Protein AF-A0A0M3KB34-F1 (afdb_monomer_lite)

Sequence (324 aa):
MAIDFNDGINLSTCDGLNLHVLIPQVRGGPMLWDIIHRIDFKHDDTLAALLAALGAKHKLLPHGYPEYASAVIIELWNTKKGPQIKMKYHRNSNEVGFEDATSAIQGCSLEQGYCSYADFKKRSEPYNPKNITKLCDDVPGNYEKKKRDYVMNRNQEIHWMVENDADKMDPNEKPFNDFSPKFAVPSSNAENELIFLHMIWRHGDRTPKWLCKNDPNNASTWVEGLGQLTPTGMEQQQRLGSLIFNEYAVKQKLISQRYESNQIYFRSTDVNRTLLSAVSNLVGMYFNRPEQIANLDYPSMKGWPNGYVPVAVHTLQTKYDHVG

Structure (mmCIF, N/CA/C/O backbone):
data_AF-A0A0M3KB34-F1
#
_entry.id   AF-A0A0M3KB34-F1
#
loop_
_atom_site.group_PDB
_atom_site.id
_atom_site.type_symbol
_atom_site.label_atom_id
_atom_site.label_alt_id
_atom_site.label_comp_id
_atom_site.label_asym_id
_atom_site.label_entity_id
_atom_site.label_seq_id
_atom_site.pdbx_PDB_ins_code
_atom_site.Cartn_x
_atom_site.Cartn_y
_atom_site.Cartn_z
_atom_site.occupancy
_atom_site.B_iso_or_equiv
_atom_site.auth_seq_id
_atom_site.auth_comp_id
_atom_site.auth_asym_id
_atom_site.auth_atom_id
_atom_site.pdbx_PDB_model_num
ATOM 1 N N . MET A 1 1 ? -23.750 4.048 -21.404 1.00 54.81 1 MET A N 1
ATOM 2 C CA . MET A 1 1 ? -22.836 3.583 -20.338 1.00 54.81 1 MET A CA 1
ATOM 3 C C . MET A 1 1 ? -21.777 2.706 -20.991 1.00 54.81 1 MET A C 1
ATOM 5 O O . MET A 1 1 ? -22.153 1.895 -21.828 1.00 54.81 1 MET A O 1
ATOM 9 N N . ALA A 1 2 ? -20.489 2.926 -20.716 1.00 56.19 2 ALA A N 1
ATOM 10 C CA . ALA A 1 2 ? -19.411 2.131 -21.312 1.00 56.19 2 ALA A CA 1
ATOM 11 C C . ALA A 1 2 ? -19.371 0.721 -20.695 1.00 56.19 2 ALA A C 1
ATOM 13 O O . ALA A 1 2 ? -19.676 0.555 -19.512 1.00 56.19 2 ALA A O 1
ATOM 14 N N . ILE A 1 3 ? -19.027 -0.281 -21.508 1.00 61.03 3 ILE A N 1
ATOM 15 C CA . ILE A 1 3 ? -18.764 -1.648 -21.045 1.00 61.03 3 ILE A CA 1
ATOM 16 C C . ILE A 1 3 ? -17.410 -1.655 -20.338 1.00 61.03 3 ILE A C 1
ATOM 18 O O . ILE A 1 3 ? -16.419 -1.205 -20.918 1.00 61.03 3 ILE A O 1
ATOM 22 N N . ASP A 1 4 ? -17.363 -2.180 -19.114 1.00 64.94 4 ASP A N 1
ATOM 23 C CA . ASP A 1 4 ? -16.141 -2.242 -18.320 1.00 64.94 4 ASP A CA 1
ATOM 24 C C . ASP A 1 4 ? -15.719 -3.691 -18.065 1.00 64.94 4 ASP A C 1
ATOM 26 O O . ASP A 1 4 ? -16.249 -4.406 -17.215 1.00 64.94 4 ASP A O 1
ATOM 30 N N . PHE A 1 5 ? -14.722 -4.138 -18.826 1.00 68.00 5 PHE A N 1
ATOM 31 C CA . PHE A 1 5 ? -14.191 -5.495 -18.718 1.00 68.00 5 PHE A CA 1
ATOM 32 C C . PHE A 1 5 ? -13.356 -5.723 -17.447 1.00 68.00 5 PHE A C 1
ATOM 34 O O . PHE A 1 5 ? -12.968 -6.861 -17.176 1.00 68.00 5 PHE A O 1
ATOM 41 N N . ASN A 1 6 ? -13.045 -4.676 -16.670 1.00 63.41 6 ASN A N 1
ATOM 42 C CA . ASN A 1 6 ? -12.256 -4.822 -15.449 1.00 63.41 6 ASN A CA 1
ATOM 43 C C . ASN A 1 6 ? -13.084 -5.210 -14.222 1.00 63.41 6 ASN A C 1
ATOM 45 O O . ASN A 1 6 ? -12.541 -5.841 -13.319 1.00 63.41 6 ASN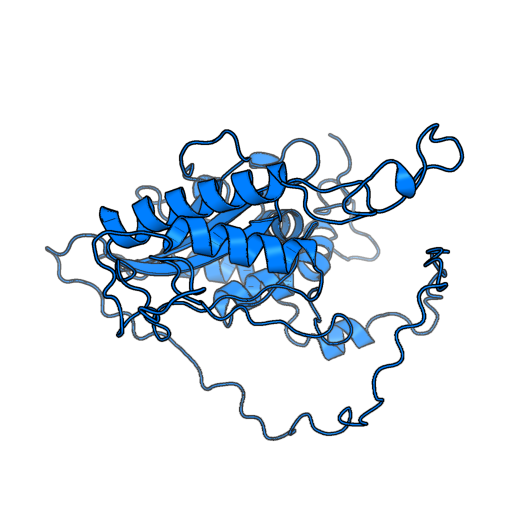 A O 1
ATOM 49 N N . ASP A 1 7 ? -14.371 -4.879 -14.202 1.00 70.06 7 ASP A N 1
ATOM 50 C CA . ASP A 1 7 ? -15.283 -5.171 -13.087 1.00 70.06 7 ASP A CA 1
ATOM 51 C C . ASP A 1 7 ? -16.579 -5.872 -13.522 1.00 70.06 7 ASP A C 1
ATOM 53 O O . ASP A 1 7 ? -17.349 -6.317 -12.676 1.00 70.06 7 ASP A O 1
ATOM 57 N N . GLY A 1 8 ? -16.804 -6.027 -14.828 1.00 67.75 8 GLY A N 1
ATOM 58 C CA . GLY A 1 8 ? -17.965 -6.721 -15.368 1.00 67.75 8 GLY A CA 1
ATOM 59 C C . GLY A 1 8 ? -19.257 -5.912 -15.321 1.00 67.75 8 GLY A C 1
ATOM 60 O O . GLY A 1 8 ? -20.332 -6.459 -15.576 1.00 67.75 8 GLY A O 1
ATOM 61 N N . ILE A 1 9 ? -19.177 -4.614 -15.022 1.00 73.25 9 ILE A N 1
ATOM 62 C CA . ILE A 1 9 ? -20.335 -3.725 -15.036 1.00 73.25 9 ILE A CA 1
ATOM 63 C C . ILE A 1 9 ? -20.808 -3.503 -16.474 1.00 73.25 9 ILE A C 1
ATOM 65 O O . ILE A 1 9 ? -20.025 -3.309 -17.406 1.00 73.25 9 ILE A O 1
ATOM 69 N N . ASN A 1 10 ? -22.132 -3.537 -16.641 1.00 73.06 10 ASN A N 1
ATOM 70 C CA . ASN A 1 10 ? -22.830 -3.484 -17.927 1.00 73.06 10 ASN A CA 1
ATOM 71 C C . ASN A 1 10 ? -22.534 -4.665 -18.872 1.00 73.06 10 ASN A C 1
ATOM 73 O O . ASN A 1 10 ? -22.916 -4.603 -20.041 1.00 73.06 10 ASN A O 1
ATOM 77 N N . LEU A 1 11 ? -21.901 -5.742 -18.390 1.00 75.19 11 LEU A N 1
ATOM 78 C CA . LEU A 1 11 ? -21.849 -7.008 -19.119 1.00 75.19 11 LEU A CA 1
ATOM 79 C C . LEU A 1 11 ? -23.129 -7.808 -18.862 1.00 75.19 11 LEU A C 1
ATOM 81 O O . LEU A 1 11 ? -23.540 -8.002 -17.718 1.00 75.19 11 LEU A O 1
ATOM 85 N N . SER A 1 12 ? -23.758 -8.284 -19.937 1.00 74.81 12 SER A N 1
ATOM 86 C CA . SER A 1 12 ? -24.868 -9.231 -19.846 1.00 74.81 12 SER A CA 1
ATOM 87 C C . SER A 1 12 ? -24.397 -10.549 -19.236 1.00 74.81 12 SER A C 1
ATOM 89 O O . SER A 1 12 ? -23.237 -10.937 -19.391 1.00 74.81 12 SER A O 1
ATOM 91 N N . THR A 1 13 ? -25.304 -11.267 -18.577 1.00 74.44 13 THR A N 1
ATOM 92 C CA . THR A 1 13 ? -25.034 -12.639 -18.148 1.00 74.44 13 THR A CA 1
ATOM 93 C C . THR A 1 13 ? -24.637 -13.492 -19.354 1.00 74.44 13 THR A C 1
ATOM 95 O O . THR A 1 13 ? -25.236 -13.392 -20.425 1.00 74.44 13 THR A O 1
ATOM 98 N N . CYS A 1 14 ? -23.603 -14.311 -19.189 1.00 63.94 14 CYS A N 1
ATOM 99 C CA . CYS A 1 14 ? -23.106 -15.221 -20.218 1.00 63.94 14 CYS A CA 1
ATOM 100 C C . CYS A 1 14 ? -23.264 -16.638 -19.674 1.00 63.94 14 CYS A C 1
ATOM 102 O O . CYS A 1 14 ? -22.734 -16.927 -18.606 1.00 63.94 14 CYS A O 1
ATOM 104 N N . ASP A 1 15 ? -24.058 -17.482 -20.335 1.00 74.75 15 ASP A N 1
ATOM 105 C CA . ASP A 1 15 ? -24.337 -18.862 -19.899 1.00 74.75 15 ASP A CA 1
ATOM 106 C C . ASP A 1 15 ? -24.831 -18.977 -18.441 1.00 74.75 15 ASP A C 1
ATOM 108 O O . ASP A 1 15 ? -24.461 -19.877 -17.692 1.00 74.75 15 ASP A O 1
ATOM 112 N N . GLY A 1 16 ? -25.660 -18.021 -18.005 1.00 71.69 16 GLY A N 1
ATOM 113 C CA . GLY A 1 16 ? -26.173 -17.959 -16.629 1.00 71.69 16 GLY A CA 1
ATOM 114 C C . GLY A 1 16 ? -25.172 -17.429 -15.592 1.00 71.69 16 GLY A C 1
ATOM 115 O O . GLY A 1 16 ? -25.534 -17.273 -14.426 1.00 71.69 16 GLY A O 1
ATOM 116 N N . LEU A 1 17 ? -23.944 -17.089 -15.996 1.00 74.56 17 LEU A N 1
ATOM 117 C CA . LEU A 1 17 ? -22.923 -16.514 -15.123 1.00 74.56 17 LEU A CA 1
ATOM 118 C C . LEU A 1 17 ? -23.109 -15.000 -14.989 1.00 74.56 17 LEU A C 1
ATOM 120 O O . LEU A 1 17 ? -23.192 -14.268 -15.979 1.00 74.56 17 LEU A O 1
ATOM 124 N N . ASN A 1 18 ? -23.133 -14.517 -13.746 1.00 80.88 18 ASN A N 1
ATOM 125 C CA . ASN A 1 18 ? -23.141 -13.091 -13.449 1.00 80.88 18 ASN A CA 1
ATOM 126 C C . ASN A 1 18 ? -21.714 -12.529 -13.538 1.00 80.88 18 ASN A C 1
ATOM 128 O O . ASN A 1 18 ? -20.927 -12.653 -12.598 1.00 80.88 18 ASN A O 1
ATOM 132 N N . LEU A 1 19 ? -21.386 -11.899 -14.669 1.00 81.75 19 LEU A N 1
ATOM 133 C CA . LEU A 1 19 ? -20.041 -11.383 -14.939 1.00 81.75 19 LEU A CA 1
ATOM 134 C C . LEU A 1 19 ? -19.627 -10.232 -14.008 1.00 81.75 19 LEU A C 1
ATOM 136 O O . LEU A 1 19 ? -18.436 -10.088 -13.743 1.00 81.75 19 LEU A O 1
ATOM 140 N N . HIS A 1 20 ? -20.584 -9.499 -13.430 1.00 79.44 20 HIS A N 1
ATOM 141 C CA . HIS A 1 20 ? -20.329 -8.510 -12.374 1.00 79.44 20 HIS A CA 1
ATOM 142 C C . HIS A 1 20 ? -19.795 -9.153 -11.081 1.00 79.44 20 HIS A C 1
ATOM 144 O O . HIS A 1 20 ? -19.151 -8.496 -10.272 1.00 79.44 20 HIS A O 1
ATOM 150 N N . VAL A 1 21 ? -20.075 -10.436 -10.843 1.00 77.38 21 VAL A N 1
ATOM 151 C CA . VAL A 1 21 ? -19.545 -11.173 -9.683 1.00 77.38 21 VAL A CA 1
ATOM 152 C C . VAL A 1 21 ? -18.290 -11.938 -10.077 1.00 77.38 21 VAL A C 1
ATOM 154 O O . VAL A 1 21 ? -17.278 -11.850 -9.387 1.00 77.38 21 VAL A O 1
ATOM 157 N N . LEU A 1 22 ? -18.330 -12.641 -11.210 1.00 78.69 22 LEU A N 1
ATOM 158 C CA . LEU A 1 22 ? -17.266 -13.555 -11.613 1.00 78.69 22 LEU A CA 1
ATOM 159 C C . LEU A 1 22 ? -15.948 -12.832 -11.925 1.00 78.69 22 LEU A C 1
ATOM 161 O O . LEU A 1 22 ? -14.888 -13.296 -11.512 1.00 78.69 22 LEU A O 1
ATOM 165 N N . ILE A 1 23 ? -15.989 -11.685 -12.615 1.00 77.50 23 ILE A N 1
ATOM 166 C CA . ILE A 1 23 ? -14.768 -10.943 -12.968 1.00 77.50 23 ILE A CA 1
ATOM 167 C C . ILE A 1 23 ? -14.051 -10.435 -11.704 1.00 77.50 23 ILE A C 1
ATOM 169 O O . ILE A 1 23 ? -12.862 -10.734 -11.550 1.00 77.50 23 ILE A O 1
ATOM 173 N N . PRO A 1 24 ? -14.722 -9.744 -10.759 1.00 77.62 24 PRO A N 1
ATOM 174 C CA . PRO A 1 24 ? -14.098 -9.386 -9.489 1.00 77.62 24 PRO A CA 1
ATOM 175 C C . PRO A 1 24 ? -13.707 -10.593 -8.633 1.00 77.62 24 PRO A C 1
ATOM 177 O O . PRO A 1 24 ? -12.641 -10.562 -8.028 1.00 77.62 24 PRO A O 1
ATOM 180 N N . GLN A 1 25 ? -14.506 -11.667 -8.608 1.00 78.62 25 GLN A N 1
ATOM 181 C CA . GLN A 1 25 ? -14.182 -12.892 -7.866 1.00 78.62 25 GLN A CA 1
ATOM 182 C C . GLN A 1 25 ? -12.869 -13.514 -8.353 1.00 78.62 25 GLN A C 1
ATOM 184 O O . GLN A 1 25 ? -12.027 -13.854 -7.534 1.00 78.62 25 GLN A O 1
ATOM 189 N N . VAL A 1 26 ? -12.649 -13.612 -9.666 1.00 73.12 26 VAL A N 1
ATOM 190 C CA . VAL A 1 26 ? -11.410 -14.174 -10.230 1.00 73.12 26 VAL A CA 1
ATOM 191 C C . VAL A 1 26 ? -10.222 -13.229 -10.040 1.00 73.12 26 VAL A C 1
ATOM 193 O O . VAL A 1 26 ? -9.119 -13.678 -9.743 1.00 73.12 26 VAL A O 1
ATOM 196 N N . ARG A 1 27 ? -10.420 -11.917 -10.219 1.00 71.69 27 ARG A N 1
ATOM 197 C CA . ARG A 1 27 ? -9.308 -10.950 -10.239 1.00 71.69 27 ARG A CA 1
ATOM 198 C C . ARG A 1 27 ? -8.893 -10.445 -8.863 1.00 71.69 27 ARG A C 1
ATOM 200 O O . ARG A 1 27 ? -7.717 -10.179 -8.653 1.00 71.69 27 ARG A O 1
ATOM 207 N N . GLY A 1 28 ? -9.854 -10.230 -7.971 1.00 70.50 28 GLY A N 1
ATOM 208 C CA . GLY A 1 28 ? -9.655 -9.574 -6.676 1.00 70.50 28 GLY A CA 1
ATOM 209 C C . GLY A 1 28 ? -10.291 -10.313 -5.503 1.00 70.50 28 GLY A C 1
ATOM 210 O O . GLY A 1 28 ? -10.044 -9.940 -4.364 1.00 70.50 28 GLY A O 1
ATOM 211 N N . GLY A 1 29 ? -11.079 -11.361 -5.752 1.00 72.25 29 GLY A N 1
ATOM 212 C CA . GLY A 1 29 ? -11.723 -12.178 -4.727 1.00 72.25 29 GLY A CA 1
ATOM 213 C C . GLY A 1 29 ? -10.743 -12.843 -3.760 1.00 72.25 29 GLY A C 1
ATOM 214 O O . GLY A 1 29 ? -10.891 -12.625 -2.557 1.00 72.25 29 GLY A O 1
ATOM 215 N N . PRO A 1 30 ? -9.714 -13.578 -4.243 1.00 69.44 30 PRO A N 1
ATOM 216 C CA . PRO A 1 30 ? -8.646 -14.096 -3.392 1.00 69.44 30 PRO A CA 1
ATOM 217 C C . PRO A 1 30 ? -8.033 -12.997 -2.528 1.00 69.44 30 PRO A C 1
ATOM 219 O O . PRO A 1 30 ? -7.919 -13.155 -1.323 1.00 69.44 30 PRO A O 1
ATOM 222 N N . MET A 1 31 ? -7.756 -11.836 -3.123 1.00 71.19 31 MET A N 1
ATOM 223 C CA . MET A 1 31 ? -7.163 -10.708 -2.416 1.00 71.19 31 MET A CA 1
ATOM 224 C C . MET A 1 31 ? -8.058 -10.105 -1.345 1.00 71.19 31 MET A C 1
ATOM 226 O O . MET A 1 31 ? -7.595 -9.833 -0.244 1.00 71.19 31 MET A O 1
ATOM 230 N N . LEU A 1 32 ? -9.337 -9.900 -1.639 1.00 73.50 32 LEU A N 1
ATOM 231 C CA . LEU A 1 32 ? -10.293 -9.432 -0.648 1.00 73.50 32 LEU A CA 1
ATOM 232 C C . LEU A 1 32 ? -10.392 -10.417 0.522 1.00 73.50 32 LEU A C 1
ATOM 234 O O . LEU A 1 32 ? -10.484 -9.998 1.673 1.00 73.50 32 LEU A O 1
ATOM 238 N N . TRP A 1 33 ? -10.361 -11.717 0.235 1.00 72.44 33 TRP A N 1
ATOM 239 C CA . TRP A 1 33 ? -10.456 -12.738 1.270 1.00 72.44 33 TRP A CA 1
ATOM 240 C C . TRP A 1 33 ? -9.204 -12.916 2.091 1.00 72.44 33 TRP A C 1
ATOM 242 O O . TRP A 1 33 ? -9.313 -13.174 3.286 1.00 72.44 33 TRP A O 1
ATOM 252 N N . ASP A 1 34 ? -8.056 -12.695 1.489 1.00 67.06 34 ASP A N 1
ATOM 253 C CA . ASP A 1 34 ? -6.790 -12.622 2.185 1.00 67.06 34 ASP A CA 1
ATOM 254 C C . ASP A 1 34 ? -6.734 -11.361 3.053 1.00 67.06 34 ASP A C 1
ATOM 256 O O . ASP A 1 34 ? -6.473 -11.449 4.244 1.00 67.06 34 ASP A O 1
ATOM 260 N N . ILE A 1 35 ? -7.180 -10.195 2.589 1.00 66.25 35 ILE A N 1
ATOM 261 C CA . ILE A 1 35 ? -7.341 -9.035 3.491 1.00 66.25 35 ILE A CA 1
ATOM 262 C C . ILE A 1 35 ? -8.217 -9.375 4.712 1.00 66.25 35 ILE A C 1
ATOM 264 O O . ILE A 1 35 ? -7.942 -8.910 5.818 1.00 66.25 35 ILE A O 1
ATOM 268 N N . ILE A 1 36 ? -9.260 -10.193 4.530 1.00 63.81 36 ILE A N 1
ATOM 269 C CA . ILE A 1 36 ? -10.146 -10.614 5.623 1.00 63.81 36 ILE A CA 1
ATOM 270 C C . ILE A 1 36 ? -9.505 -11.686 6.521 1.00 63.81 36 ILE A C 1
ATOM 272 O O . ILE A 1 36 ? -9.764 -11.683 7.725 1.00 63.81 36 ILE A O 1
ATOM 276 N N . HIS A 1 37 ? -8.713 -12.606 5.967 1.00 47.78 37 HIS A N 1
ATOM 277 C CA . HIS A 1 37 ? -8.192 -13.768 6.689 1.00 47.78 37 HIS A CA 1
ATOM 278 C C . HIS A 1 37 ? -6.678 -13.723 6.947 1.00 47.78 37 HIS A C 1
ATOM 280 O O . HIS A 1 37 ? -6.264 -14.088 8.048 1.00 47.78 37 HIS A O 1
ATOM 286 N N . ARG A 1 38 ? -5.853 -13.370 5.949 1.00 50.34 38 ARG A N 1
ATOM 287 C CA . ARG A 1 38 ? -4.372 -13.385 5.911 1.00 50.34 38 ARG A CA 1
ATOM 288 C C . ARG A 1 38 ? -3.832 -12.526 4.759 1.00 50.34 38 ARG A C 1
ATOM 290 O O . ARG A 1 38 ? -4.218 -12.744 3.632 1.00 50.34 38 ARG A O 1
ATOM 297 N N . ILE A 1 39 ? -2.918 -11.596 5.017 1.00 43.84 39 ILE A N 1
ATOM 298 C CA . ILE A 1 39 ? -2.336 -10.697 3.998 1.00 43.84 39 ILE A CA 1
ATOM 299 C C . ILE A 1 39 ? -1.618 -11.471 2.888 1.00 43.84 39 ILE A C 1
ATOM 301 O O . ILE A 1 39 ? -0.974 -12.447 3.237 1.00 43.84 39 ILE A O 1
ATOM 305 N N . ASP A 1 40 ? -1.698 -10.984 1.635 1.00 40.91 40 ASP A N 1
ATOM 306 C CA . ASP A 1 40 ? -0.675 -10.992 0.564 1.00 40.91 40 ASP A CA 1
ATOM 307 C C . ASP A 1 40 ? -1.189 -10.133 -0.649 1.00 40.91 40 ASP A C 1
ATOM 309 O O . ASP A 1 40 ? -2.360 -9.768 -0.622 1.00 40.91 40 ASP A O 1
ATOM 313 N N . PHE A 1 41 ? -0.377 -9.759 -1.680 1.00 51.84 41 PHE A N 1
ATOM 314 C CA . PHE A 1 41 ? -0.766 -9.496 -3.123 1.00 51.84 41 PHE A CA 1
ATOM 315 C C . PHE A 1 41 ? -0.337 -8.221 -3.915 1.00 51.84 41 PHE A C 1
ATOM 317 O O . PHE A 1 41 ? 0.118 -7.226 -3.364 1.00 51.84 41 PHE A O 1
ATOM 324 N N . LYS A 1 42 ? -0.423 -8.338 -5.269 1.00 52.81 42 LYS A N 1
ATOM 325 C CA . LYS A 1 42 ? 0.422 -7.762 -6.365 1.00 52.81 42 LYS A CA 1
ATOM 326 C C . LYS A 1 42 ? 0.313 -6.270 -6.783 1.00 52.81 42 LYS A C 1
ATOM 328 O O . LYS A 1 42 ? -0.085 -5.410 -6.015 1.00 52.81 42 LYS A O 1
ATOM 333 N N . HIS A 1 43 ? 0.776 -5.930 -8.005 1.00 50.59 43 HIS A N 1
ATOM 334 C CA . HIS A 1 43 ? 1.468 -4.661 -8.301 1.00 50.59 43 HIS A CA 1
ATOM 335 C C . HIS A 1 43 ? 0.844 -3.624 -9.243 1.00 50.59 43 HIS A C 1
ATOM 337 O O . HIS A 1 43 ? 1.179 -2.454 -9.095 1.00 50.59 43 HIS A O 1
ATOM 343 N N . ASP A 1 44 ? 0.030 -4.000 -10.232 1.00 48.19 44 ASP A N 1
ATOM 344 C CA . ASP A 1 44 ? -0.449 -3.055 -11.269 1.00 48.19 44 ASP A CA 1
ATOM 345 C C . ASP A 1 44 ? -1.980 -3.120 -11.446 1.00 48.19 44 ASP A C 1
ATOM 347 O O . ASP A 1 44 ? -2.637 -2.085 -11.529 1.00 48.19 44 ASP A O 1
ATOM 351 N N . ASP A 1 45 ? -2.561 -4.325 -11.410 1.00 57.19 45 ASP A N 1
ATOM 352 C CA . ASP A 1 45 ? -4.016 -4.556 -11.438 1.00 57.19 45 ASP A CA 1
ATOM 353 C C . ASP A 1 45 ? -4.628 -4.750 -10.048 1.00 57.19 45 ASP A C 1
ATOM 355 O O . ASP A 1 45 ? -5.844 -4.737 -9.898 1.00 57.19 45 ASP A O 1
ATOM 359 N N . THR A 1 46 ? -3.802 -4.939 -9.028 1.00 73.94 46 THR A N 1
ATOM 360 C CA . THR A 1 46 ? -4.223 -5.416 -7.708 1.00 73.94 46 THR A CA 1
ATOM 361 C C . THR A 1 46 ? -5.116 -4.415 -6.984 1.00 73.94 46 THR A C 1
ATOM 363 O O . THR A 1 46 ? -6.163 -4.793 -6.469 1.00 73.94 46 THR A O 1
ATOM 366 N N . LEU A 1 47 ? -4.795 -3.119 -7.044 1.00 83.12 47 LEU A N 1
ATOM 367 C CA . LEU A 1 47 ? -5.687 -2.086 -6.513 1.00 83.12 47 LEU A CA 1
ATOM 368 C C . LEU A 1 47 ? -6.990 -1.991 -7.312 1.00 83.12 47 LEU A C 1
ATOM 370 O O . LEU A 1 47 ? -8.056 -1.883 -6.719 1.00 83.12 47 LEU A O 1
ATOM 374 N N . ALA A 1 48 ? -6.937 -2.076 -8.644 1.00 82.06 48 ALA A N 1
ATOM 375 C CA . ALA A 1 48 ? -8.144 -2.036 -9.468 1.00 82.06 48 ALA A CA 1
ATOM 376 C C . ALA A 1 48 ? -9.054 -3.248 -9.206 1.00 82.06 48 ALA A C 1
ATOM 378 O O . ALA A 1 48 ? -10.266 -3.092 -9.088 1.00 82.06 48 ALA A O 1
ATOM 379 N N . ALA A 1 49 ? -8.467 -4.438 -9.076 1.00 79.75 49 ALA A N 1
ATOM 380 C CA . ALA A 1 49 ? -9.158 -5.684 -8.787 1.00 79.75 49 ALA A CA 1
ATOM 381 C C . ALA A 1 49 ? -9.753 -5.694 -7.376 1.00 79.75 49 ALA A C 1
ATOM 383 O O . ALA A 1 49 ? -10.913 -6.069 -7.213 1.00 79.75 49 ALA A O 1
ATOM 384 N N . LEU A 1 50 ? -9.005 -5.213 -6.375 1.00 86.38 50 LEU A N 1
ATOM 385 C CA . LEU A 1 50 ? -9.538 -5.004 -5.034 1.00 86.38 50 LEU A CA 1
ATOM 386 C C . LEU A 1 50 ? -10.720 -4.044 -5.080 1.00 86.38 50 LEU A C 1
ATOM 388 O O . LEU A 1 50 ? -11.804 -4.379 -4.622 1.00 86.38 50 LEU A O 1
ATOM 392 N N . LEU A 1 51 ? -10.543 -2.862 -5.667 1.00 89.81 51 LEU A N 1
ATOM 393 C CA . LEU A 1 51 ? -11.603 -1.864 -5.753 1.00 89.81 51 LEU A CA 1
ATOM 394 C C . LEU A 1 51 ? -12.824 -2.382 -6.521 1.00 89.81 51 LEU A C 1
ATOM 396 O O . LEU A 1 51 ? -13.945 -1.997 -6.190 1.00 89.81 51 LEU A O 1
ATOM 400 N N . ALA A 1 52 ? -12.637 -3.261 -7.507 1.00 86.94 52 ALA A N 1
ATOM 401 C CA . ALA A 1 52 ? -13.728 -3.935 -8.202 1.00 86.94 52 ALA A CA 1
ATOM 402 C C . ALA A 1 52 ? -14.462 -4.909 -7.268 1.00 86.94 52 ALA A C 1
ATOM 404 O O . ALA A 1 52 ? -15.683 -4.829 -7.158 1.00 86.94 52 ALA A O 1
ATOM 405 N N . ALA A 1 53 ? -13.739 -5.751 -6.520 1.00 87.25 53 ALA A N 1
ATOM 406 C CA . ALA A 1 53 ? -14.327 -6.647 -5.518 1.00 87.25 53 ALA A CA 1
ATOM 407 C C . ALA A 1 53 ? -15.027 -5.873 -4.385 1.00 87.25 53 ALA A C 1
ATOM 409 O O . ALA A 1 53 ? -16.051 -6.298 -3.857 1.00 87.25 53 ALA A O 1
ATOM 410 N N . LEU A 1 54 ? -14.529 -4.680 -4.046 1.00 90.50 54 LEU A N 1
ATOM 411 C CA . LEU A 1 54 ? -15.163 -3.784 -3.085 1.00 90.50 54 LEU A CA 1
ATOM 412 C C . LEU A 1 54 ? -16.352 -2.994 -3.687 1.00 90.50 54 LEU A C 1
ATOM 414 O O . LEU A 1 54 ? -16.993 -2.234 -2.951 1.00 90.50 54 LEU A O 1
ATOM 418 N N . GLY A 1 55 ? -16.648 -3.115 -4.986 1.00 89.38 55 GLY A N 1
ATOM 419 C CA . GLY A 1 55 ? -17.659 -2.307 -5.687 1.00 89.38 55 GLY A CA 1
ATOM 420 C C . GLY A 1 55 ? -17.363 -0.797 -5.689 1.00 89.38 55 GLY A C 1
ATOM 421 O O . GLY A 1 55 ? -18.254 0.022 -5.896 1.00 89.38 55 GLY A O 1
ATOM 422 N N . ALA A 1 56 ? -16.113 -0.417 -5.418 1.00 91.06 56 ALA A N 1
ATOM 423 C CA . ALA A 1 56 ? -15.654 0.959 -5.245 1.00 91.06 56 ALA A CA 1
ATOM 424 C C . ALA A 1 56 ? -14.920 1.512 -6.481 1.00 91.06 56 ALA A C 1
ATOM 426 O O . ALA A 1 56 ? -14.713 2.723 -6.582 1.00 91.06 56 ALA A O 1
ATOM 427 N N . LYS A 1 57 ? -14.539 0.650 -7.433 1.00 88.31 57 LYS A N 1
ATOM 428 C CA . LYS A 1 57 ? -13.683 1.015 -8.571 1.00 88.31 57 LYS A CA 1
ATOM 429 C C . LYS A 1 57 ? -14.245 2.159 -9.414 1.00 88.31 57 LYS A C 1
ATOM 431 O O . LYS A 1 57 ? -13.538 3.136 -9.591 1.00 88.31 57 LYS A O 1
ATOM 436 N N . HIS A 1 58 ? -15.507 2.125 -9.846 1.00 85.00 58 HIS A N 1
ATOM 437 C CA . HIS A 1 58 ? -16.086 3.231 -10.639 1.00 85.00 58 HIS A CA 1
ATOM 438 C C . HIS A 1 58 ? -16.132 4.569 -9.900 1.00 85.00 58 HIS A C 1
ATOM 440 O O . HIS A 1 58 ? -16.041 5.619 -10.528 1.00 85.00 58 HIS A O 1
ATOM 446 N N . LYS A 1 59 ? -16.274 4.547 -8.569 1.00 88.81 59 LYS A N 1
ATOM 447 C CA . LYS A 1 59 ? -16.328 5.770 -7.757 1.00 88.81 59 LYS A CA 1
ATOM 448 C C . LYS A 1 59 ? -14.943 6.387 -7.568 1.00 88.81 59 LYS A C 1
ATOM 450 O O . LYS A 1 59 ? -14.814 7.605 -7.579 1.00 88.81 59 LYS A O 1
ATOM 455 N N . LEU A 1 60 ? -13.919 5.557 -7.367 1.00 89.19 60 LEU A N 1
ATOM 456 C CA . LEU A 1 60 ? -12.566 6.022 -7.037 1.00 89.19 60 LEU A CA 1
ATOM 457 C C . LEU A 1 60 ? -11.646 6.126 -8.255 1.00 89.19 60 LEU A C 1
ATOM 459 O O . LEU A 1 60 ? -10.766 6.983 -8.279 1.00 89.19 60 LEU A O 1
ATOM 463 N N . LEU A 1 61 ? -11.878 5.286 -9.259 1.00 86.19 61 LEU A N 1
ATOM 464 C CA . LEU A 1 61 ? -11.143 5.173 -10.515 1.00 86.19 61 LEU A CA 1
ATOM 465 C C . LEU A 1 61 ? -12.134 5.200 -11.695 1.00 86.19 61 LEU A C 1
ATOM 467 O O . LEU A 1 61 ? -12.270 4.201 -12.409 1.00 86.19 61 LEU A O 1
ATOM 471 N N . PRO A 1 62 ? -12.848 6.322 -11.913 1.00 75.50 62 PRO A N 1
ATOM 472 C CA . PRO A 1 62 ? -13.853 6.421 -12.976 1.00 75.50 62 PRO A CA 1
ATOM 473 C C . PRO A 1 62 ? -13.250 6.219 -14.372 1.00 75.50 62 PRO A C 1
ATOM 475 O O . PRO A 1 62 ? -13.931 5.764 -15.292 1.00 75.50 62 PRO A O 1
ATOM 478 N N . HIS A 1 63 ? -11.962 6.536 -14.535 1.00 73.38 63 HIS A N 1
ATOM 479 C CA . HIS A 1 63 ? -11.237 6.406 -15.790 1.00 73.38 63 HIS A CA 1
ATOM 480 C C . HIS A 1 63 ? -9.861 5.775 -15.546 1.00 73.38 63 HIS A C 1
ATOM 482 O O . HIS A 1 63 ? -9.004 6.366 -14.897 1.00 73.38 63 HIS A O 1
ATOM 488 N N . GLY A 1 64 ? -9.635 4.583 -16.106 1.00 71.50 64 GLY A N 1
ATOM 489 C CA . GLY A 1 64 ? -8.302 3.988 -16.214 1.00 71.50 64 GLY A CA 1
ATOM 490 C C . GLY A 1 64 ? -7.857 3.118 -15.035 1.00 71.50 64 GLY A C 1
ATOM 491 O O . GLY A 1 64 ? -8.627 2.322 -14.498 1.00 71.50 64 GLY A O 1
ATOM 492 N N . TYR A 1 65 ? -6.565 3.224 -14.718 1.00 76.62 65 TYR A N 1
ATOM 493 C CA . TYR A 1 65 ? -5.841 2.398 -13.751 1.00 76.62 65 TYR A CA 1
ATOM 494 C C . TYR A 1 65 ? -5.355 3.250 -12.569 1.00 76.62 65 TYR A C 1
ATOM 496 O O . TYR A 1 65 ? -5.130 4.446 -12.753 1.00 76.62 65 TYR A O 1
ATOM 504 N N . PRO A 1 66 ? -5.145 2.650 -11.383 1.00 86.12 66 PRO A N 1
ATOM 505 C CA . PRO A 1 66 ? -4.543 3.338 -10.244 1.00 86.12 66 PRO A CA 1
ATOM 506 C C . PRO A 1 66 ? -3.218 4.002 -10.638 1.00 86.12 66 PRO A C 1
ATOM 508 O O . PRO A 1 66 ? -2.389 3.378 -11.304 1.00 86.12 66 PRO A O 1
ATOM 511 N N . GLU A 1 67 ? -2.990 5.248 -10.230 1.00 89.94 67 GLU A N 1
ATOM 512 C CA . GLU A 1 67 ? -1.753 5.977 -10.535 1.00 89.94 67 GLU A CA 1
ATOM 513 C C . GLU A 1 67 ? -0.545 5.427 -9.756 1.00 89.94 67 GLU A C 1
ATOM 515 O O . GLU A 1 67 ? -0.688 4.617 -8.834 1.00 89.94 67 GLU A O 1
ATOM 520 N N . TYR A 1 68 ? 0.670 5.831 -10.136 1.00 89.88 68 TYR A N 1
ATOM 521 C CA . TYR A 1 68 ? 1.874 5.453 -9.394 1.00 89.88 68 TYR A CA 1
ATOM 522 C C . TYR A 1 68 ? 1.811 5.944 -7.945 1.00 89.88 68 TYR A C 1
ATOM 524 O O . TYR A 1 68 ? 1.297 7.028 -7.665 1.00 89.88 68 TYR A O 1
ATOM 532 N N . ALA A 1 69 ? 2.313 5.114 -7.029 1.00 93.56 69 ALA A N 1
ATOM 533 C CA . ALA A 1 69 ? 2.225 5.331 -5.584 1.00 93.56 69 ALA A CA 1
ATOM 534 C C . ALA A 1 69 ? 0.795 5.538 -5.035 1.00 93.56 69 ALA A C 1
ATOM 536 O O . ALA A 1 69 ? 0.626 6.033 -3.921 1.00 93.56 69 ALA A O 1
ATOM 537 N N . SER A 1 70 ? -0.248 5.147 -5.774 1.00 94.56 70 SER A N 1
ATOM 538 C CA . SER A 1 70 ? -1.598 5.037 -5.210 1.00 94.56 70 SER A CA 1
ATOM 539 C C . SER A 1 70 ? -1.657 3.937 -4.148 1.00 94.56 70 SER A C 1
ATOM 541 O O . SER A 1 70 ? -0.918 2.952 -4.231 1.00 94.56 70 SER A O 1
ATOM 543 N N . ALA A 1 71 ? -2.530 4.092 -3.152 1.00 95.25 71 ALA A N 1
ATOM 544 C CA . ALA A 1 71 ? -2.679 3.127 -2.065 1.00 95.25 71 ALA A CA 1
ATOM 545 C C . ALA A 1 71 ? -4.131 3.003 -1.599 1.00 95.25 71 ALA A C 1
ATOM 547 O O . ALA A 1 71 ? -4.833 4.004 -1.479 1.00 95.25 71 ALA A O 1
ATOM 548 N N . VAL A 1 72 ? -4.567 1.781 -1.293 1.00 94.62 72 VAL A N 1
ATOM 549 C CA . VAL A 1 72 ? -5.818 1.503 -0.575 1.00 94.62 72 VAL A CA 1
ATOM 550 C C . VAL A 1 72 ? -5.459 1.040 0.825 1.00 94.62 72 VAL A C 1
ATOM 552 O O . VAL A 1 72 ? -4.617 0.160 1.005 1.00 94.62 72 VAL A O 1
ATOM 555 N N . ILE A 1 73 ? -6.122 1.636 1.807 1.00 95.31 73 ILE A N 1
ATOM 556 C CA . ILE A 1 73 ? -5.912 1.359 3.217 1.00 95.31 73 ILE A CA 1
ATOM 557 C C . ILE A 1 73 ? -7.233 0.891 3.814 1.00 95.31 73 ILE A C 1
ATOM 559 O O . ILE A 1 73 ? -8.232 1.598 3.720 1.00 95.31 73 ILE A O 1
ATOM 563 N N . ILE A 1 74 ? -7.238 -0.283 4.435 1.00 94.50 74 ILE A N 1
ATOM 564 C CA . ILE A 1 74 ? -8.368 -0.812 5.195 1.00 94.50 74 ILE A CA 1
ATOM 565 C C . ILE A 1 74 ? -7.999 -0.765 6.673 1.00 94.50 74 ILE A C 1
ATOM 567 O O . ILE A 1 74 ? -7.054 -1.412 7.120 1.00 94.50 74 ILE A O 1
ATOM 571 N N . GLU A 1 75 ? -8.752 0.023 7.422 1.00 95.19 75 GLU A N 1
ATOM 572 C CA . GLU A 1 75 ? -8.616 0.181 8.859 1.00 95.19 75 GLU A CA 1
ATOM 573 C C . GLU A 1 75 ? -9.704 -0.618 9.564 1.00 95.19 75 GLU A C 1
ATOM 575 O O . GLU A 1 75 ? -10.888 -0.507 9.228 1.00 95.19 75 GLU A O 1
ATOM 580 N N . LEU A 1 76 ? -9.309 -1.371 10.583 1.00 94.06 76 LEU A N 1
ATOM 581 C CA . LEU A 1 76 ? -10.225 -2.033 11.491 1.00 94.06 76 LEU A CA 1
ATOM 582 C C . LEU A 1 76 ? -10.214 -1.310 12.834 1.00 94.06 76 LEU A C 1
ATOM 584 O O . LEU A 1 76 ? -9.195 -1.229 13.519 1.00 94.06 76 LEU A O 1
ATOM 588 N N . TRP A 1 77 ? -11.385 -0.816 13.201 1.00 93.81 77 TRP A N 1
ATOM 589 C CA . TRP A 1 77 ? -11.636 -0.042 14.398 1.00 93.81 77 TRP A CA 1
ATOM 590 C C . TRP A 1 77 ? -12.455 -0.850 15.390 1.00 93.81 77 TRP A C 1
ATOM 592 O O . TRP A 1 77 ? -13.450 -1.482 15.037 1.00 93.81 77 TRP A O 1
ATOM 602 N N . ASN A 1 78 ? -12.073 -0.769 16.651 1.00 90.25 78 ASN A N 1
ATOM 603 C CA . ASN A 1 78 ? -12.860 -1.235 17.767 1.00 90.25 78 ASN A CA 1
ATOM 604 C C . ASN A 1 78 ? -13.711 -0.079 18.297 1.00 90.25 78 ASN A C 1
ATOM 606 O O . ASN A 1 78 ? -13.193 0.958 18.711 1.00 90.25 78 ASN A O 1
ATOM 610 N N . THR A 1 79 ? -15.031 -0.235 18.259 1.00 89.75 79 THR A N 1
ATOM 611 C CA . THR A 1 79 ? -15.976 0.818 18.654 1.00 89.75 79 THR A CA 1
ATOM 612 C C . THR A 1 79 ? -16.999 0.273 19.641 1.00 89.75 79 THR A C 1
ATOM 614 O O . THR A 1 79 ? -17.152 -0.939 19.803 1.00 89.75 79 THR A O 1
ATOM 617 N N . LYS A 1 80 ? -17.797 1.157 20.246 1.00 86.38 80 LYS A N 1
ATOM 618 C CA . LYS A 1 80 ? -18.915 0.757 21.124 1.00 86.38 80 LYS A CA 1
ATOM 619 C C . LYS A 1 80 ? -19.960 -0.122 20.423 1.00 86.38 80 LYS A C 1
ATOM 621 O O . LYS A 1 80 ? -20.709 -0.826 21.090 1.00 86.38 80 LYS A O 1
ATOM 626 N N . LYS A 1 81 ? -20.020 -0.083 19.088 1.00 85.62 81 LYS A N 1
ATOM 627 C CA . LYS A 1 81 ? -20.922 -0.899 18.257 1.00 85.62 81 LYS A CA 1
ATOM 628 C C . LYS A 1 81 ? -20.261 -2.182 17.752 1.00 85.62 81 LYS A C 1
ATOM 630 O O . LYS A 1 81 ? -20.797 -2.841 16.867 1.00 85.62 81 LYS A O 1
ATOM 635 N N . GLY A 1 82 ? -19.093 -2.521 18.295 1.00 89.00 82 GLY A N 1
ATOM 636 C CA . GLY A 1 82 ? -18.264 -3.628 17.843 1.00 89.00 82 GLY A CA 1
ATOM 637 C C . GLY A 1 82 ? -17.270 -3.217 16.749 1.00 89.00 82 GLY A C 1
ATOM 638 O O . GLY A 1 82 ? -17.000 -2.023 16.575 1.00 89.00 82 GLY A O 1
ATOM 639 N N . PRO A 1 83 ? -16.701 -4.199 16.031 1.00 91.50 83 PRO A N 1
ATOM 640 C CA . PRO A 1 83 ? -15.694 -3.963 15.007 1.00 91.50 83 PRO A CA 1
ATOM 641 C C . PRO A 1 83 ? -16.276 -3.254 13.778 1.00 91.50 83 PRO A C 1
ATOM 643 O O . PRO A 1 83 ? -17.322 -3.630 13.240 1.00 91.50 83 PRO A O 1
ATOM 646 N N . GLN A 1 84 ? -15.571 -2.222 13.331 1.00 93.88 84 GLN A N 1
ATOM 647 C CA . GLN A 1 84 ? -15.962 -1.322 12.253 1.00 93.88 84 GLN A CA 1
ATOM 648 C C . GLN A 1 84 ? -14.814 -1.164 11.255 1.00 93.88 84 GLN A C 1
ATOM 650 O O . GLN A 1 84 ? -13.648 -1.159 11.630 1.00 93.88 84 GLN A O 1
ATOM 655 N N . ILE A 1 85 ? -15.144 -1.000 9.982 1.00 94.69 85 ILE A N 1
ATOM 656 C CA . ILE A 1 85 ? -14.208 -0.828 8.878 1.00 94.69 85 ILE A CA 1
ATOM 657 C C . ILE A 1 85 ? -14.249 0.616 8.391 1.00 94.69 85 ILE A C 1
ATOM 659 O O . ILE A 1 85 ? -15.326 1.175 8.153 1.00 94.69 85 ILE A O 1
ATOM 663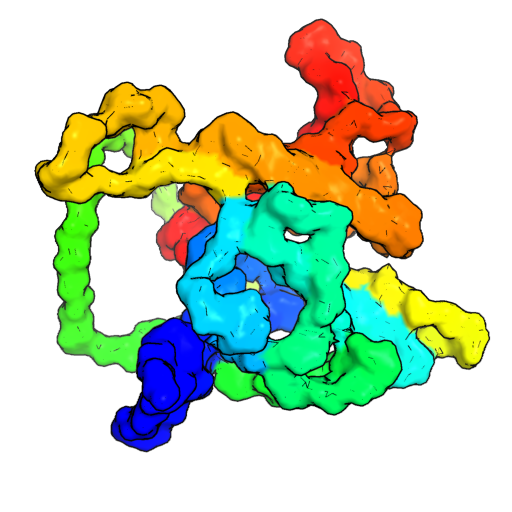 N N . LYS A 1 86 ? -13.062 1.184 8.176 1.00 95.75 86 LYS A N 1
ATOM 664 C CA . LYS A 1 86 ? -12.867 2.341 7.303 1.00 95.75 86 LYS A CA 1
ATOM 665 C C . LYS A 1 86 ? -11.985 1.958 6.132 1.00 95.75 86 LYS A C 1
ATOM 667 O O . LYS A 1 86 ? -11.041 1.189 6.282 1.00 95.75 86 LYS A O 1
ATOM 672 N N . MET A 1 87 ? -12.286 2.515 4.968 1.00 95.69 87 MET A N 1
ATOM 673 C CA . MET A 1 87 ? -11.383 2.462 3.828 1.00 95.69 87 MET A CA 1
ATOM 674 C C . MET A 1 87 ? -10.891 3.865 3.540 1.00 95.69 87 MET A C 1
ATOM 676 O O . MET A 1 87 ? -11.699 4.772 3.365 1.00 95.69 87 MET A O 1
ATOM 680 N N . LYS A 1 88 ? -9.577 4.034 3.445 1.00 96.44 88 LYS A N 1
ATOM 681 C CA . LYS A 1 88 ? -8.962 5.255 2.941 1.00 96.44 88 LYS A CA 1
ATOM 682 C C . LYS A 1 88 ? -8.297 5.000 1.591 1.00 96.44 88 LYS A C 1
ATOM 684 O O . LYS A 1 88 ? -7.903 3.872 1.286 1.00 96.44 88 LYS A O 1
ATOM 689 N N . TYR A 1 89 ? -8.166 6.049 0.789 1.00 96.19 89 TYR A N 1
ATOM 690 C CA . TYR A 1 89 ? -7.503 5.993 -0.510 1.00 96.19 89 TYR A CA 1
ATOM 691 C C . TYR A 1 89 ? -6.454 7.105 -0.635 1.00 96.19 89 TYR A C 1
ATOM 693 O O . TYR A 1 89 ? -6.657 8.231 -0.190 1.00 96.19 89 TYR A O 1
ATOM 701 N N . HIS A 1 90 ? -5.306 6.771 -1.215 1.00 96.12 90 HIS A N 1
ATOM 702 C CA . HIS A 1 90 ? -4.269 7.703 -1.645 1.00 96.12 90 HIS A CA 1
ATOM 703 C C . HIS A 1 90 ? -4.244 7.666 -3.170 1.00 96.12 90 HIS A C 1
ATOM 705 O O . HIS A 1 90 ? -3.928 6.622 -3.748 1.00 96.12 90 HIS A O 1
ATOM 711 N N . ARG A 1 91 ? -4.620 8.766 -3.829 1.00 92.06 91 ARG A N 1
ATOM 712 C CA . ARG A 1 91 ? -4.870 8.755 -5.279 1.00 92.06 91 ARG A CA 1
ATOM 713 C C . ARG A 1 91 ? -3.595 8.634 -6.097 1.00 92.06 91 ARG A C 1
ATOM 715 O O . ARG A 1 91 ? -3.561 7.842 -7.033 1.00 92.06 91 ARG A O 1
ATOM 722 N N . ASN A 1 92 ? -2.578 9.416 -5.753 1.00 91.12 92 ASN A N 1
ATOM 723 C CA . ASN A 1 92 ? -1.318 9.519 -6.483 1.00 91.12 92 ASN A CA 1
ATOM 724 C C . ASN A 1 92 ? -0.274 10.257 -5.637 1.00 91.12 92 ASN A C 1
ATOM 726 O O . ASN A 1 92 ? -0.563 10.738 -4.547 1.00 91.12 92 ASN A O 1
ATOM 730 N N . SER A 1 93 ? 0.941 10.390 -6.162 1.00 91.00 93 SER A N 1
ATOM 731 C CA . SER A 1 93 ? 2.069 11.006 -5.458 1.00 91.00 93 SER A CA 1
ATOM 732 C C . SER A 1 93 ? 1.967 12.509 -5.164 1.00 91.00 93 SER A C 1
ATOM 734 O O . SER A 1 93 ? 2.881 13.049 -4.537 1.00 91.00 93 SER A O 1
ATOM 736 N N . ASN A 1 94 ? 0.936 13.200 -5.657 1.00 90.50 94 ASN A N 1
ATOM 737 C CA . ASN A 1 94 ? 0.714 14.621 -5.373 1.00 90.50 94 ASN A CA 1
ATOM 738 C C . ASN A 1 94 ? -0.173 14.832 -4.141 1.00 90.50 94 ASN A C 1
ATOM 740 O O . ASN A 1 94 ? -0.234 15.946 -3.622 1.00 90.50 94 ASN A O 1
ATOM 744 N N . GLU A 1 95 ? -0.851 13.783 -3.675 1.00 91.00 95 GLU A N 1
ATOM 745 C CA . GLU A 1 95 ? -1.683 13.852 -2.482 1.00 91.00 95 GLU A CA 1
ATOM 746 C C . GLU A 1 95 ? -0.822 13.988 -1.221 1.00 91.00 95 GLU A C 1
ATOM 748 O O . GLU A 1 95 ? 0.227 13.363 -1.068 1.00 91.00 95 GLU A O 1
ATOM 753 N N . VAL A 1 96 ? -1.288 14.815 -0.286 1.00 91.00 96 VAL A N 1
ATOM 754 C CA . VAL A 1 96 ? -0.610 15.075 0.999 1.00 91.00 96 VAL A CA 1
ATOM 755 C C . VAL A 1 96 ? -1.248 14.312 2.163 1.00 91.00 96 VAL A C 1
ATOM 757 O O . VAL A 1 96 ? -0.946 14.570 3.328 1.00 91.00 96 VAL A O 1
ATOM 760 N N . GLY A 1 97 ? -2.164 13.391 1.868 1.00 93.88 97 GLY A N 1
ATOM 761 C CA . GLY A 1 97 ? -2.909 12.644 2.870 1.00 93.88 97 GLY A CA 1
ATOM 762 C C . GLY A 1 97 ? -3.780 11.550 2.268 1.00 93.88 97 GLY A C 1
ATOM 763 O O . GLY A 1 97 ? -3.667 11.204 1.095 1.00 93.88 97 GLY A O 1
ATOM 764 N N . PHE A 1 98 ? -4.651 11.000 3.107 1.00 96.38 98 PHE A N 1
ATOM 765 C CA . PHE A 1 98 ? -5.552 9.911 2.754 1.00 96.38 98 PHE A CA 1
ATOM 766 C C . PHE A 1 98 ? -7.000 10.411 2.760 1.00 96.38 98 PHE A C 1
ATOM 768 O O . PHE A 1 98 ? -7.451 10.952 3.771 1.00 96.38 98 PHE A O 1
ATOM 775 N N . GLU A 1 99 ? -7.737 10.220 1.666 1.00 94.94 99 GLU A N 1
ATOM 776 C CA . GLU A 1 99 ? -9.175 10.512 1.624 1.00 94.94 99 GLU A CA 1
ATOM 777 C C . GLU A 1 99 ? -9.982 9.367 2.253 1.00 94.94 99 GLU A C 1
ATOM 779 O O . GLU A 1 99 ? -9.635 8.196 2.089 1.00 94.94 99 GLU A O 1
ATOM 784 N N . ASP A 1 100 ? -11.067 9.688 2.967 1.00 95.31 100 ASP A N 1
ATOM 785 C CA . ASP A 1 100 ? -12.019 8.676 3.436 1.00 95.31 100 ASP A CA 1
ATOM 786 C C . ASP A 1 100 ? -12.848 8.185 2.243 1.00 95.31 100 ASP A C 1
ATOM 788 O O . ASP A 1 100 ? -13.627 8.925 1.640 1.00 95.31 100 ASP A O 1
ATOM 792 N N . ALA A 1 101 ? -12.659 6.917 1.903 1.00 95.44 101 ALA A N 1
ATOM 793 C CA . ALA A 1 101 ? -13.302 6.236 0.795 1.00 95.44 101 ALA A CA 1
ATOM 794 C C . ALA A 1 101 ? -14.308 5.177 1.279 1.00 95.44 101 ALA A C 1
ATOM 796 O O . ALA A 1 101 ? -14.791 4.372 0.483 1.00 95.44 101 ALA A O 1
ATOM 797 N N . THR A 1 102 ? -14.674 5.167 2.566 1.00 95.69 102 THR A N 1
ATOM 798 C CA . THR A 1 102 ? -15.550 4.141 3.159 1.00 95.69 102 THR A CA 1
ATOM 799 C C . THR A 1 102 ? -16.916 4.095 2.470 1.00 95.69 102 THR A C 1
ATOM 801 O O . THR A 1 102 ? -17.454 3.020 2.217 1.00 95.69 102 THR A O 1
ATOM 804 N N . SER A 1 103 ? -17.447 5.248 2.055 1.00 94.31 103 SER A N 1
ATOM 805 C CA . SER A 1 103 ? -18.711 5.347 1.309 1.00 94.31 103 SER A CA 1
ATOM 806 C C . SER A 1 103 ? -18.649 4.813 -0.125 1.00 94.31 103 SER A C 1
ATOM 808 O O . SER A 1 103 ? -19.684 4.580 -0.768 1.00 94.31 103 SER A O 1
ATOM 810 N N . ALA A 1 104 ? -17.442 4.597 -0.652 1.00 93.94 104 ALA A N 1
ATOM 811 C CA . ALA A 1 104 ? -17.274 3.977 -1.951 1.00 93.94 104 ALA A CA 1
ATOM 812 C C . ALA A 1 104 ? -17.632 2.488 -1.907 1.00 93.94 104 ALA A C 1
ATOM 814 O O . ALA A 1 104 ? -18.117 1.961 -2.908 1.00 93.94 104 ALA A O 1
ATOM 815 N N . ILE A 1 105 ? -17.481 1.849 -0.744 1.00 93.75 105 ILE A N 1
ATOM 816 C CA . ILE A 1 105 ? -17.767 0.437 -0.540 1.00 93.75 105 ILE A CA 1
ATOM 817 C C . ILE A 1 105 ? -19.245 0.120 -0.822 1.00 93.75 105 ILE A C 1
ATOM 819 O O . ILE A 1 105 ? -20.150 0.601 -0.140 1.00 93.75 105 ILE A O 1
ATOM 823 N N . GLN A 1 106 ? -19.499 -0.748 -1.802 1.00 92.00 106 GLN A N 1
ATOM 824 C CA . GLN A 1 106 ? -20.848 -1.239 -2.077 1.00 92.00 106 GLN A CA 1
ATOM 825 C C . GLN A 1 106 ? -21.289 -2.275 -1.033 1.00 92.00 106 GLN A C 1
ATOM 827 O O . GLN A 1 106 ? -20.538 -3.194 -0.698 1.00 92.00 106 GLN A O 1
ATOM 832 N N . GLY A 1 107 ? -22.535 -2.151 -0.564 1.00 88.81 107 GLY A N 1
ATOM 833 C CA . GLY A 1 107 ? -23.134 -3.071 0.410 1.00 88.81 107 GLY A CA 1
ATOM 834 C C . GLY A 1 107 ? -22.843 -2.732 1.874 1.00 88.81 107 GLY A C 1
ATOM 835 O O . GLY A 1 107 ? -23.157 -3.539 2.738 1.00 88.81 107 GLY A O 1
ATOM 836 N N . CYS A 1 108 ? -22.269 -1.557 2.152 1.00 87.75 108 CYS A N 1
ATOM 837 C CA . CYS A 1 108 ? -22.049 -1.052 3.506 1.00 87.75 108 CYS A CA 1
ATOM 838 C C . CYS A 1 108 ? -23.103 -0.005 3.886 1.00 87.75 108 CYS A C 1
ATOM 840 O O . CYS A 1 108 ? -23.204 1.043 3.243 1.00 87.75 108 CYS A O 1
ATOM 842 N N . SER A 1 109 ? -23.849 -0.259 4.960 1.00 82.75 109 SER A N 1
ATOM 843 C CA . SER A 1 109 ? -24.682 0.752 5.611 1.00 82.75 109 SER A CA 1
ATOM 844 C C . SER A 1 109 ? -23.795 1.618 6.498 1.00 82.75 109 SER A C 1
ATOM 846 O O . SER A 1 109 ? -23.292 1.154 7.518 1.00 82.75 109 SER A O 1
ATOM 848 N N . LEU A 1 110 ? -23.558 2.864 6.083 1.00 88.19 110 LEU A N 1
ATOM 849 C CA . LEU A 1 110 ? -22.663 3.751 6.819 1.00 88.19 110 LEU A CA 1
ATOM 850 C C . LEU A 1 110 ? -23.347 4.312 8.056 1.00 88.19 110 LEU A C 1
ATOM 852 O O . LEU A 1 110 ? -24.383 4.971 7.956 1.00 88.19 110 LEU A O 1
ATOM 856 N N . GLU A 1 111 ? -22.703 4.149 9.202 1.00 83.06 111 GLU A N 1
ATOM 857 C CA . GLU A 1 111 ? -23.104 4.811 10.432 1.00 83.06 111 GLU A CA 1
ATOM 858 C C . GLU A 1 111 ? -21.916 5.588 10.997 1.00 83.06 111 GLU A C 1
ATOM 860 O O . GLU A 1 111 ? -20.844 5.031 11.217 1.00 83.06 111 GLU A O 1
ATOM 865 N N . GLN A 1 112 ? -22.077 6.905 11.172 1.00 84.62 112 GLN A N 1
ATOM 866 C CA . GLN A 1 112 ? -20.991 7.807 11.597 1.00 84.62 112 GLN A CA 1
ATOM 867 C C . GLN A 1 112 ? -19.716 7.693 10.728 1.00 84.62 112 GLN A C 1
ATOM 869 O O . GLN A 1 112 ? -18.605 7.917 11.199 1.00 84.62 112 GLN A O 1
ATOM 874 N N . GLY A 1 113 ? -19.876 7.347 9.445 1.00 89.62 113 GLY A N 1
ATOM 875 C CA . GLY A 1 113 ? -18.767 7.190 8.497 1.00 89.62 113 GLY A CA 1
ATOM 876 C C . GLY A 1 113 ? -18.018 5.856 8.587 1.00 89.62 113 GLY A C 1
ATOM 877 O O . GLY A 1 113 ? -16.976 5.721 7.955 1.00 89.62 113 GLY A O 1
ATOM 878 N N . TYR A 1 114 ? -18.527 4.878 9.338 1.00 93.19 114 TYR A N 1
ATOM 879 C CA . TYR A 1 114 ? -17.985 3.521 9.416 1.00 93.19 114 TYR A CA 1
ATOM 880 C C . TYR A 1 114 ? -18.870 2.514 8.677 1.00 93.19 114 TYR A C 1
ATOM 882 O O . TYR A 1 114 ? -20.085 2.699 8.603 1.00 93.19 114 TYR A O 1
ATOM 890 N N . CYS A 1 115 ? -18.273 1.430 8.175 1.00 94.94 115 CYS A N 1
ATOM 891 C CA . CYS A 1 115 ? -18.999 0.230 7.760 1.00 94.94 115 CYS A CA 1
ATOM 892 C C . CYS A 1 115 ? -18.867 -0.861 8.824 1.00 94.94 115 CYS A C 1
ATOM 894 O O . CYS A 1 115 ? -17.749 -1.187 9.216 1.00 94.94 115 CYS A O 1
ATOM 896 N N . SER A 1 116 ? -19.969 -1.481 9.252 1.00 93.69 116 SER A N 1
ATOM 897 C CA . SER A 1 116 ? -19.876 -2.579 10.218 1.00 93.69 116 SER A CA 1
ATOM 898 C C . SER A 1 116 ? -19.054 -3.742 9.649 1.00 93.69 116 SER A C 1
ATOM 900 O O . SER A 1 116 ? -19.169 -4.083 8.469 1.00 93.69 116 SER A O 1
ATOM 902 N N . TYR A 1 117 ? -18.222 -4.383 10.477 1.00 91.25 117 TYR A N 1
ATOM 903 C CA . TYR A 1 117 ? -17.460 -5.557 10.034 1.00 91.25 117 TYR A CA 1
ATOM 904 C C . TYR A 1 117 ? -18.384 -6.679 9.535 1.00 91.25 117 TYR A C 1
ATOM 906 O O . TYR A 1 117 ? -18.055 -7.380 8.580 1.00 91.25 117 TYR A O 1
ATOM 914 N N . ALA A 1 118 ? -19.567 -6.822 10.142 1.00 89.75 118 ALA A N 1
ATOM 915 C CA . ALA A 1 118 ? -20.572 -7.793 9.724 1.00 89.75 118 ALA A CA 1
ATOM 916 C C . ALA A 1 118 ? -21.078 -7.523 8.297 1.00 89.75 118 ALA A C 1
ATOM 918 O O . ALA A 1 118 ? -21.099 -8.446 7.480 1.00 89.75 118 ALA A O 1
ATOM 919 N N . ASP A 1 119 ? -21.418 -6.272 7.970 1.00 92.12 119 ASP A N 1
ATOM 920 C CA . ASP A 1 119 ? -21.843 -5.897 6.617 1.00 92.12 119 ASP A CA 1
ATOM 921 C C . ASP A 1 119 ? -20.696 -6.048 5.621 1.00 92.12 119 ASP A C 1
ATOM 923 O O . ASP A 1 119 ? -20.883 -6.631 4.552 1.00 92.12 119 ASP A O 1
ATOM 927 N N . PHE A 1 120 ? -19.491 -5.602 5.997 1.00 92.12 120 PHE A N 1
ATOM 928 C CA . PHE A 1 120 ? -18.295 -5.743 5.172 1.00 92.12 120 PHE A CA 1
ATOM 929 C C . PHE A 1 120 ? -18.002 -7.211 4.842 1.00 92.12 120 PHE A C 1
ATOM 931 O O . PHE A 1 120 ? -17.727 -7.540 3.687 1.00 92.12 120 PHE A O 1
ATOM 938 N N . LYS A 1 121 ? -18.097 -8.108 5.828 1.00 89.25 121 LYS A N 1
ATOM 939 C CA . LYS A 1 121 ? -17.915 -9.548 5.631 1.00 89.25 121 LYS A CA 1
ATOM 940 C C . LYS A 1 121 ? -19.012 -10.118 4.739 1.00 89.25 121 LYS A C 1
ATOM 942 O O . LYS A 1 121 ? -18.698 -10.714 3.712 1.00 89.25 121 LYS A O 1
ATOM 947 N N . LYS A 1 122 ? -20.282 -9.870 5.073 1.00 90.50 122 LYS A N 1
ATOM 948 C CA . LYS A 1 122 ? -21.445 -10.377 4.331 1.00 90.50 122 LYS A CA 1
ATOM 949 C C . LYS A 1 122 ? -21.404 -9.976 2.860 1.00 90.50 122 LYS A C 1
ATOM 951 O O . LYS A 1 122 ? -21.615 -10.809 1.985 1.00 90.50 122 LYS A O 1
ATOM 956 N N . ARG A 1 123 ? -21.089 -8.713 2.556 1.00 91.56 123 ARG A N 1
ATOM 957 C CA . ARG A 1 123 ? -20.991 -8.261 1.160 1.00 91.56 123 ARG A CA 1
ATOM 958 C C . ARG A 1 123 ? -19.806 -8.881 0.416 1.00 91.56 123 ARG A C 1
ATOM 960 O O . ARG A 1 123 ? -19.784 -8.824 -0.809 1.00 91.56 123 ARG A O 1
ATOM 967 N N . SER A 1 124 ? -18.804 -9.396 1.135 1.00 88.50 124 SER A N 1
ATOM 968 C CA . SER A 1 124 ? -17.560 -9.927 0.558 1.00 88.50 124 SER A CA 1
ATOM 969 C C . SER A 1 124 ? -17.668 -11.425 0.244 1.00 88.50 124 SER A C 1
ATOM 971 O O . SER A 1 124 ? -16.911 -11.942 -0.577 1.00 88.50 124 SER A O 1
ATOM 973 N N . GLU A 1 125 ? -18.649 -12.115 0.840 1.00 86.31 125 GLU A N 1
ATOM 974 C CA . GLU A 1 125 ? -18.980 -13.534 0.615 1.00 86.31 125 GLU A CA 1
ATOM 975 C C . GLU A 1 125 ? -19.083 -13.951 -0.853 1.00 86.31 125 GLU A C 1
ATOM 977 O O . GLU A 1 125 ? -18.461 -14.959 -1.201 1.00 86.31 125 GLU A O 1
ATOM 982 N N . PRO A 1 126 ? -19.759 -13.205 -1.745 1.00 85.88 126 PRO A N 1
ATOM 983 C CA . PRO A 1 126 ? -19.867 -13.595 -3.150 1.00 85.88 126 PRO A CA 1
ATOM 984 C C . PRO A 1 126 ? -18.524 -13.640 -3.886 1.00 85.88 126 PRO A C 1
ATOM 986 O O . PRO A 1 126 ? -18.381 -14.387 -4.847 1.00 85.88 126 PRO A O 1
ATOM 989 N N . TYR A 1 127 ? -17.532 -12.872 -3.431 1.00 83.50 127 TYR A N 1
ATOM 990 C CA . TYR A 1 127 ? -16.206 -12.820 -4.046 1.00 83.50 127 TYR A CA 1
ATOM 991 C C . TYR A 1 127 ? -15.253 -13.875 -3.471 1.00 83.50 127 TYR A C 1
ATOM 993 O O . TYR A 1 127 ? -14.080 -13.890 -3.829 1.00 83.50 127 TYR A O 1
ATOM 1001 N N . ASN A 1 128 ? -15.728 -14.769 -2.591 1.00 80.38 128 ASN A N 1
ATOM 1002 C CA . ASN A 1 128 ? -14.911 -15.860 -2.065 1.00 80.38 128 ASN A CA 1
ATOM 1003 C C . ASN A 1 128 ? -14.672 -16.931 -3.125 1.00 80.38 128 ASN A C 1
ATOM 1005 O O . ASN A 1 128 ? -15.638 -17.585 -3.530 1.00 80.38 128 ASN A O 1
ATOM 1009 N N . PRO A 1 129 ? -13.420 -17.182 -3.551 1.00 69.56 129 PRO A N 1
ATOM 1010 C CA . PRO A 1 129 ? -13.135 -18.320 -4.420 1.00 69.56 129 PRO A CA 1
ATOM 1011 C C . PRO A 1 129 ? -13.374 -19.666 -3.706 1.00 69.56 129 PRO A C 1
ATOM 1013 O O . PRO A 1 129 ? -13.506 -20.691 -4.368 1.00 69.56 129 PRO A O 1
ATOM 1016 N N . LYS A 1 130 ? -13.484 -19.676 -2.367 1.00 74.25 130 LYS A N 1
ATOM 1017 C CA . LYS A 1 130 ? -13.567 -20.846 -1.479 1.00 74.25 130 LYS A CA 1
ATOM 1018 C C . LYS A 1 130 ? -12.350 -21.760 -1.619 1.00 74.25 130 LYS A C 1
ATOM 1020 O O . LYS A 1 130 ? -11.468 -21.719 -0.775 1.00 74.25 130 LYS A O 1
ATOM 1025 N N . ASN A 1 131 ? -12.297 -22.571 -2.673 1.00 74.12 131 ASN A N 1
ATOM 1026 C CA . ASN A 1 131 ? -11.171 -23.448 -2.977 1.00 74.12 131 ASN A CA 1
ATOM 1027 C C . ASN A 1 131 ? -10.513 -22.971 -4.275 1.00 74.12 131 ASN A C 1
ATOM 1029 O O . ASN A 1 131 ? -11.081 -23.127 -5.356 1.00 74.12 131 ASN A O 1
ATOM 1033 N N . ILE A 1 132 ? -9.317 -22.392 -4.145 1.00 67.62 132 ILE A N 1
ATOM 1034 C CA . ILE A 1 132 ? -8.582 -21.825 -5.277 1.00 67.62 132 ILE A CA 1
ATOM 1035 C C . ILE A 1 132 ? -8.159 -22.897 -6.285 1.00 67.62 132 ILE A C 1
ATOM 1037 O O . ILE A 1 132 ? -8.284 -22.671 -7.481 1.00 67.62 132 ILE A O 1
ATOM 1041 N N . THR A 1 133 ? -7.749 -24.083 -5.824 1.00 67.44 133 THR A N 1
ATOM 1042 C CA . THR A 1 133 ? -7.366 -25.205 -6.692 1.00 67.44 133 THR A CA 1
ATOM 1043 C C . THR A 1 133 ? -8.544 -25.645 -7.548 1.00 67.44 133 THR A C 1
ATOM 1045 O O . THR A 1 133 ? -8.424 -25.705 -8.763 1.00 67.44 133 THR A O 1
ATOM 1048 N N . LYS A 1 134 ? -9.721 -25.823 -6.936 1.00 73.06 134 LYS A N 1
ATOM 1049 C CA . LYS A 1 134 ? -10.947 -26.160 -7.665 1.00 73.06 134 LYS A CA 1
ATOM 1050 C C . LYS A 1 134 ? -11.307 -25.089 -8.699 1.00 73.06 134 LYS A C 1
ATOM 1052 O O . LYS A 1 134 ? -11.647 -25.426 -9.824 1.00 73.06 134 LYS A O 1
ATOM 1057 N N . LEU A 1 135 ? -11.209 -23.809 -8.334 1.00 69.75 135 LEU A N 1
ATOM 1058 C CA . LEU A 1 135 ? -11.455 -22.708 -9.270 1.00 69.75 135 LEU A CA 1
ATOM 1059 C C . LEU A 1 135 ? -10.465 -22.725 -10.448 1.00 69.75 135 LEU A C 1
ATOM 1061 O O . LEU A 1 135 ? -10.847 -22.422 -11.575 1.00 69.75 135 LEU A O 1
ATOM 1065 N N . CYS A 1 136 ? -9.199 -23.070 -10.200 1.00 66.88 136 CYS A N 1
ATOM 1066 C CA . CYS A 1 136 ? -8.195 -23.233 -11.249 1.00 66.88 136 CYS A CA 1
ATOM 1067 C C . CYS A 1 136 ? -8.463 -24.458 -12.139 1.00 66.88 136 CYS A C 1
ATOM 1069 O O . CYS A 1 136 ? -8.224 -24.380 -13.343 1.00 66.88 136 CYS A O 1
ATOM 1071 N N . ASP A 1 137 ? -8.977 -25.550 -11.572 1.00 69.19 137 ASP A N 1
ATOM 1072 C CA . ASP A 1 137 ? -9.310 -26.787 -12.292 1.00 69.19 137 ASP A CA 1
ATOM 1073 C C . ASP A 1 137 ? -10.596 -26.666 -13.129 1.00 69.19 137 ASP A C 1
ATOM 1075 O O . ASP A 1 137 ? -10.770 -27.395 -14.104 1.00 69.19 137 ASP A O 1
ATOM 1079 N N . ASP A 1 138 ? -11.474 -25.711 -12.802 1.00 69.50 138 ASP A N 1
ATOM 1080 C CA . ASP A 1 138 ? -12.678 -25.389 -13.584 1.00 69.50 138 ASP A CA 1
ATOM 1081 C C . ASP A 1 138 ? -12.346 -24.719 -14.942 1.00 69.50 138 ASP A C 1
ATOM 1083 O O . ASP A 1 138 ? -13.238 -24.470 -15.759 1.00 69.50 138 ASP A O 1
ATOM 1087 N N . VAL A 1 139 ? -11.066 -24.437 -15.228 1.00 63.53 139 VAL A N 1
ATOM 1088 C CA . VAL A 1 139 ? -10.616 -23.979 -16.550 1.00 63.53 139 VAL A CA 1
ATOM 1089 C C . VAL A 1 139 ? -10.709 -25.145 -17.548 1.00 63.53 139 VAL A C 1
ATOM 1091 O O . VAL A 1 139 ? -10.042 -26.162 -17.359 1.00 63.53 139 VAL A O 1
ATOM 1094 N N . PRO A 1 140 ? -11.478 -25.018 -18.650 1.00 66.56 140 PRO A N 1
ATOM 1095 C CA . PRO A 1 140 ? -11.648 -26.104 -19.612 1.00 66.56 140 PRO A CA 1
ATOM 1096 C C . PRO A 1 140 ? -10.306 -26.624 -20.141 1.00 66.56 140 PRO A C 1
ATOM 1098 O O . PRO A 1 140 ? -9.468 -25.844 -20.585 1.00 66.56 140 PRO A O 1
ATOM 1101 N N . GLY A 1 141 ? -10.106 -27.946 -20.164 1.00 62.59 141 GLY A N 1
ATOM 1102 C CA . GLY A 1 141 ? -8.854 -28.552 -20.647 1.00 62.59 141 GLY A CA 1
ATOM 1103 C C . GLY A 1 141 ? -8.548 -28.294 -22.133 1.00 62.59 141 GLY A C 1
ATOM 1104 O O . GLY A 1 141 ? -7.412 -28.450 -22.568 1.00 62.59 141 GLY A O 1
ATOM 1105 N N . ASN A 1 142 ? -9.548 -27.865 -22.910 1.00 66.69 142 ASN A N 1
ATOM 1106 C CA . ASN A 1 142 ? -9.409 -27.403 -24.295 1.00 66.69 142 ASN A CA 1
ATOM 1107 C C . ASN A 1 142 ? -9.154 -25.888 -24.408 1.00 66.69 142 ASN A C 1
ATOM 1109 O O . ASN A 1 142 ? -9.108 -25.360 -25.521 1.00 66.69 142 ASN A O 1
ATOM 1113 N N . TYR A 1 143 ? -9.016 -25.176 -23.285 1.00 55.44 143 TYR A N 1
ATOM 1114 C CA . TYR A 1 143 ? -8.585 -23.789 -23.274 1.00 55.44 143 TYR A CA 1
ATOM 1115 C C . TYR A 1 143 ? -7.126 -23.743 -23.725 1.00 55.44 143 TYR A C 1
ATOM 1117 O O . TYR A 1 143 ? -6.185 -23.863 -22.936 1.00 55.44 143 TYR A O 1
ATOM 1125 N N . GLU A 1 144 ? -6.926 -23.573 -25.029 1.00 52.34 144 GLU A N 1
ATOM 1126 C CA . GLU A 1 144 ? -5.617 -23.238 -25.553 1.00 52.34 144 GLU A CA 1
ATOM 1127 C C . GLU A 1 144 ? -5.203 -21.911 -24.927 1.00 52.34 144 GLU A C 1
ATOM 1129 O O . GLU A 1 144 ? -5.755 -20.846 -25.225 1.00 52.34 144 GLU A O 1
ATOM 1134 N N . LYS A 1 145 ? -4.193 -21.967 -24.056 1.00 50.16 145 LYS A N 1
ATOM 1135 C CA . LYS A 1 145 ? -3.419 -20.790 -23.684 1.00 50.16 145 LYS A CA 1
ATOM 1136 C C . LYS A 1 145 ? -2.895 -20.236 -25.005 1.00 50.16 145 LYS A C 1
ATOM 1138 O O . LYS A 1 145 ? -1.871 -20.706 -25.499 1.00 50.16 145 LYS A O 1
ATOM 1143 N N . LYS A 1 146 ? -3.592 -19.262 -25.607 1.00 40.62 146 LYS A N 1
ATOM 1144 C CA . LYS A 1 146 ? -3.013 -18.466 -26.687 1.00 40.62 146 LYS A CA 1
ATOM 1145 C C . LYS A 1 146 ? -1.691 -17.999 -26.115 1.00 40.62 146 LYS A C 1
ATOM 1147 O O . LYS A 1 146 ? -1.691 -17.257 -25.128 1.00 40.62 146 LYS A O 1
ATOM 1152 N N . LYS A 1 147 ? -0.578 -18.502 -26.657 1.00 37.62 147 LYS A N 1
ATOM 1153 C CA . LYS A 1 147 ? 0.733 -17.941 -26.363 1.00 37.62 147 LYS A CA 1
ATOM 1154 C C . LYS A 1 147 ? 0.576 -16.473 -26.718 1.00 37.62 147 LYS A C 1
ATOM 1156 O O . LYS A 1 147 ? 0.520 -16.111 -27.885 1.00 37.62 147 LYS A O 1
ATOM 1161 N N . ARG A 1 148 ? 0.393 -15.619 -25.711 1.00 35.56 148 ARG A N 1
ATOM 1162 C CA . ARG A 1 148 ? 0.752 -14.225 -25.886 1.00 35.56 148 ARG A CA 1
ATOM 1163 C C . ARG A 1 148 ? 2.228 -14.326 -26.203 1.00 35.56 148 ARG A C 1
ATOM 1165 O O . ARG A 1 148 ? 2.976 -14.817 -25.356 1.00 35.56 148 ARG A O 1
ATOM 1172 N N . ASP A 1 149 ? 2.598 -13.965 -27.425 1.00 34.44 149 ASP A N 1
ATOM 1173 C CA . ASP A 1 149 ? 3.980 -13.785 -27.851 1.00 34.44 149 ASP A CA 1
ATOM 1174 C C . ASP A 1 149 ? 4.571 -12.645 -27.026 1.00 34.44 149 ASP A C 1
ATOM 1176 O O . ASP A 1 149 ? 4.773 -11.519 -27.470 1.00 34.44 149 ASP A O 1
ATOM 1180 N N . TYR A 1 150 ? 4.774 -12.915 -25.747 1.00 35.72 150 TYR A N 1
ATOM 1181 C CA . TYR A 1 150 ? 5.566 -12.089 -24.892 1.00 35.72 150 TYR A CA 1
ATOM 1182 C C . TYR A 1 150 ? 6.986 -12.444 -25.274 1.00 35.72 150 TYR A C 1
ATOM 1184 O O . TYR A 1 150 ? 7.540 -13.454 -24.835 1.00 35.72 150 TYR A O 1
ATOM 1192 N N . VAL A 1 151 ? 7.532 -11.639 -26.178 1.00 32.41 151 VAL A N 1
ATOM 1193 C CA . VAL A 1 151 ? 8.952 -11.614 -26.493 1.00 32.41 151 VAL A CA 1
ATOM 1194 C C . VAL A 1 151 ? 9.672 -11.179 -25.214 1.00 32.41 151 VAL A C 1
ATOM 1196 O O . VAL A 1 151 ? 10.058 -10.029 -25.043 1.00 32.41 151 VAL A O 1
ATOM 1199 N N . MET A 1 152 ? 9.819 -12.103 -24.262 1.00 34.75 152 MET A N 1
ATOM 1200 C CA . MET A 1 152 ? 10.917 -12.049 -23.314 1.00 34.75 152 MET A CA 1
ATOM 1201 C C . MET A 1 152 ? 12.147 -12.260 -24.179 1.00 34.75 152 MET A C 1
ATOM 1203 O O . MET A 1 152 ? 12.412 -13.378 -24.622 1.00 34.75 152 MET A O 1
ATOM 1207 N N . ASN A 1 153 ? 12.837 -11.167 -24.486 1.00 32.47 153 ASN A N 1
ATOM 1208 C CA . ASN A 1 153 ? 14.143 -11.200 -25.114 1.00 32.47 153 ASN A CA 1
ATOM 1209 C C . ASN A 1 153 ? 15.077 -11.902 -24.116 1.00 32.47 153 ASN A C 1
ATOM 1211 O O . ASN A 1 153 ? 15.629 -11.285 -23.209 1.00 32.47 153 ASN A O 1
ATOM 1215 N N . ARG A 1 154 ? 15.136 -13.232 -24.204 1.00 36.66 154 ARG A N 1
ATOM 1216 C CA . ARG A 1 154 ? 15.766 -14.140 -23.238 1.00 36.66 154 ARG A CA 1
ATOM 1217 C C . ARG A 1 154 ? 17.290 -14.188 -23.427 1.00 36.66 154 ARG A C 1
ATOM 1219 O O . ARG A 1 154 ? 17.890 -15.243 -23.305 1.00 36.66 154 ARG A O 1
ATOM 1226 N N . ASN A 1 155 ? 17.895 -13.034 -23.715 1.00 30.78 155 ASN A N 1
ATOM 1227 C CA . ASN A 1 155 ? 19.340 -12.868 -23.903 1.00 30.78 155 ASN A CA 1
ATOM 1228 C C . ASN A 1 155 ? 20.040 -12.287 -22.662 1.00 30.78 155 ASN A C 1
ATOM 1230 O O . ASN A 1 155 ? 21.136 -11.748 -22.765 1.00 30.78 155 ASN A O 1
ATOM 1234 N N . GLN A 1 156 ? 19.435 -12.407 -21.482 1.00 36.41 156 GLN A N 1
ATOM 1235 C CA . GLN A 1 156 ? 20.186 -12.372 -20.230 1.00 36.41 156 GLN A CA 1
ATOM 1236 C C . GLN A 1 156 ? 20.099 -13.761 -19.610 1.00 36.41 156 GLN A C 1
ATOM 1238 O O . GLN A 1 156 ? 19.115 -14.117 -18.962 1.00 36.41 156 GLN A O 1
ATOM 1243 N N . GLU A 1 157 ? 21.121 -14.566 -19.894 1.00 33.78 157 GLU A N 1
ATOM 1244 C CA . GLU A 1 157 ? 21.422 -15.775 -19.142 1.00 33.78 157 GLU A CA 1
ATOM 1245 C C . GLU A 1 157 ? 21.577 -15.398 -17.668 1.00 33.78 157 GLU A C 1
ATOM 1247 O O . GLU A 1 157 ? 22.513 -14.704 -17.278 1.00 33.78 157 GLU A O 1
ATOM 1252 N N . ILE A 1 158 ? 20.640 -15.851 -16.844 1.00 33.31 158 ILE A N 1
ATOM 1253 C CA . ILE A 1 158 ? 20.823 -15.912 -15.402 1.00 33.31 158 ILE A CA 1
ATOM 1254 C C . ILE A 1 158 ? 20.656 -17.381 -15.030 1.00 33.31 158 ILE A C 1
ATOM 1256 O O . ILE A 1 158 ? 19.552 -17.916 -14.936 1.00 33.31 158 ILE A O 1
ATOM 1260 N N . HIS A 1 159 ? 21.801 -18.041 -14.915 1.00 30.20 159 HIS A N 1
ATOM 1261 C CA . HIS A 1 159 ? 21.948 -19.426 -14.512 1.00 30.20 159 HIS A CA 1
ATOM 1262 C C . HIS A 1 159 ? 21.925 -19.471 -12.976 1.00 30.20 159 HIS A C 1
ATOM 1264 O O . HIS A 1 159 ? 22.955 -19.245 -12.354 1.00 30.20 159 HIS A O 1
ATOM 1270 N N . TRP A 1 160 ? 20.778 -19.756 -12.346 1.00 29.64 160 TRP A N 1
ATOM 1271 C CA . TRP A 1 160 ? 20.744 -20.089 -10.914 1.00 29.64 160 TRP A CA 1
ATOM 1272 C C . TRP A 1 160 ? 19.899 -21.338 -10.653 1.00 29.64 160 TRP A C 1
ATOM 1274 O O . TRP A 1 160 ? 18.690 -21.357 -10.858 1.00 29.64 160 TRP A O 1
ATOM 1284 N N . MET A 1 161 ? 20.634 -22.379 -10.257 1.00 26.69 161 MET A N 1
ATOM 1285 C CA . MET A 1 161 ? 20.294 -23.506 -9.383 1.00 26.69 161 MET A CA 1
ATOM 1286 C C . MET A 1 161 ? 18.822 -23.935 -9.345 1.00 26.69 161 MET A C 1
ATOM 1288 O O . MET A 1 161 ? 18.000 -23.414 -8.596 1.00 26.69 161 MET A O 1
ATOM 1292 N N . VAL A 1 162 ? 18.536 -24.985 -10.116 1.00 27.97 162 VAL A N 1
ATOM 1293 C CA . VAL A 1 162 ? 17.383 -25.860 -9.907 1.00 27.97 162 VAL A CA 1
ATOM 1294 C C . VAL A 1 162 ? 17.647 -26.674 -8.640 1.00 27.97 162 VAL A C 1
ATOM 1296 O O . VAL A 1 162 ? 18.254 -27.739 -8.702 1.00 27.97 162 VAL A O 1
ATOM 1299 N N . GLU A 1 163 ? 17.213 -26.173 -7.488 1.00 32.72 163 GLU A N 1
ATOM 1300 C CA . GLU A 1 163 ? 16.882 -27.052 -6.368 1.00 32.72 163 GLU A CA 1
ATOM 1301 C C . GLU A 1 163 ? 15.401 -27.427 -6.488 1.00 32.72 163 GLU A C 1
ATOM 1303 O O . GLU A 1 163 ? 14.495 -26.588 -6.482 1.00 32.72 163 GLU A O 1
ATOM 1308 N N . ASN A 1 164 ? 15.178 -28.724 -6.706 1.00 34.19 164 ASN A N 1
ATOM 1309 C CA . ASN A 1 164 ? 13.871 -29.364 -6.738 1.00 34.19 164 ASN A CA 1
ATOM 1310 C C . ASN A 1 164 ? 13.299 -29.422 -5.314 1.00 34.19 164 ASN A C 1
ATOM 1312 O O . ASN A 1 164 ? 13.406 -30.445 -4.649 1.00 34.19 164 ASN A O 1
ATOM 1316 N N . ASP A 1 165 ? 12.668 -28.341 -4.864 1.00 34.44 165 ASP A N 1
ATOM 1317 C CA . ASP A 1 165 ? 11.840 -28.329 -3.644 1.00 34.44 165 ASP A CA 1
ATOM 1318 C C . ASP A 1 165 ? 10.340 -28.164 -3.964 1.00 34.44 165 ASP A C 1
ATOM 1320 O O . ASP A 1 165 ? 9.538 -27.771 -3.122 1.00 34.44 165 ASP A O 1
ATOM 1324 N N . ALA A 1 166 ? 9.922 -28.501 -5.191 1.00 35.78 166 ALA A N 1
ATOM 1325 C CA . ALA A 1 166 ? 8.510 -28.484 -5.591 1.00 35.78 166 ALA A CA 1
ATOM 1326 C C . ALA A 1 166 ? 7.641 -29.557 -4.893 1.00 35.78 166 ALA A C 1
ATOM 1328 O O . ALA A 1 166 ? 6.425 -29.527 -5.045 1.00 35.78 166 ALA A O 1
ATOM 1329 N N . ASP A 1 167 ? 8.235 -30.448 -4.091 1.00 36.03 167 ASP A N 1
ATOM 1330 C CA . ASP A 1 167 ? 7.547 -31.580 -3.451 1.00 36.03 167 ASP A CA 1
ATOM 1331 C C . ASP A 1 167 ? 7.380 -31.443 -1.923 1.00 36.03 167 ASP A C 1
ATOM 1333 O O . ASP A 1 167 ? 7.193 -32.439 -1.225 1.00 36.03 167 ASP A O 1
ATOM 1337 N N . LYS A 1 168 ? 7.437 -30.228 -1.359 1.00 36.84 168 LYS A N 1
ATOM 1338 C CA . LYS A 1 168 ? 7.237 -30.022 0.091 1.00 36.84 168 LYS A CA 1
ATOM 1339 C C . LYS A 1 168 ? 6.281 -28.876 0.425 1.00 36.84 168 LYS A C 1
ATOM 1341 O O . LYS A 1 168 ? 6.603 -28.008 1.227 1.00 36.84 168 LYS A O 1
ATOM 1346 N N . MET A 1 169 ? 5.076 -28.892 -0.139 1.00 38.22 169 MET A N 1
ATOM 1347 C CA . MET A 1 169 ? 3.933 -28.416 0.647 1.00 38.22 169 MET A CA 1
ATOM 1348 C C . MET A 1 169 ? 3.588 -29.546 1.613 1.00 38.22 169 MET A C 1
ATOM 1350 O O . MET A 1 169 ? 3.188 -30.617 1.164 1.00 38.22 169 MET A O 1
ATOM 1354 N N . ASP A 1 170 ? 3.809 -29.346 2.914 1.00 41.59 170 ASP A N 1
ATOM 1355 C CA . ASP A 1 170 ? 3.374 -30.311 3.923 1.00 41.59 170 ASP A CA 1
ATOM 1356 C C . ASP A 1 170 ? 1.838 -30.386 3.874 1.00 41.59 170 ASP A C 1
ATOM 1358 O O . ASP A 1 170 ? 1.172 -29.404 4.207 1.00 41.59 170 ASP A O 1
ATOM 1362 N N . PRO A 1 171 ? 1.236 -31.523 3.482 1.00 43.34 171 PRO A N 1
ATOM 1363 C CA . PRO A 1 171 ? -0.218 -31.673 3.485 1.00 43.34 171 PRO A CA 1
ATOM 1364 C C . PRO A 1 171 ? -0.820 -31.595 4.902 1.00 43.34 171 PRO A C 1
ATOM 1366 O O . PRO A 1 171 ? -2.042 -31.549 5.042 1.00 43.34 171 PRO A O 1
ATOM 1369 N N . ASN A 1 172 ? 0.019 -31.572 5.945 1.00 36.91 172 ASN A N 1
ATOM 1370 C CA . ASN A 1 172 ? -0.352 -31.356 7.341 1.00 36.91 172 ASN A CA 1
ATOM 1371 C C . ASN A 1 172 ? -0.014 -29.954 7.856 1.00 36.91 172 ASN A C 1
ATOM 1373 O O . ASN A 1 172 ? -0.133 -29.732 9.068 1.00 36.91 172 ASN A O 1
ATOM 1377 N N . GLU A 1 173 ? 0.385 -29.014 6.991 1.00 42.22 173 GLU A N 1
ATOM 1378 C CA . GLU A 1 173 ? 0.474 -27.612 7.379 1.00 42.22 173 GLU A CA 1
ATOM 1379 C C . GLU A 1 173 ? -0.932 -27.181 7.798 1.00 42.22 173 GLU A C 1
ATOM 1381 O O . GLU A 1 173 ? -1.841 -26.983 6.988 1.00 42.22 173 GLU A O 1
ATOM 1386 N N . LYS A 1 174 ? -1.154 -27.165 9.116 1.00 33.62 174 LYS A N 1
ATOM 1387 C CA . LYS A 1 174 ? -2.446 -26.797 9.676 1.00 33.62 174 LYS A CA 1
ATOM 1388 C C . LYS A 1 174 ? -2.739 -25.403 9.136 1.00 33.62 174 LYS A C 1
ATOM 1390 O O . LYS A 1 174 ? -1.881 -24.534 9.322 1.00 33.62 174 LYS A O 1
ATOM 1395 N N . PRO A 1 175 ? -3.912 -25.153 8.518 1.00 37.84 175 PRO A N 1
ATOM 1396 C CA . PRO A 1 175 ? -4.318 -23.782 8.261 1.00 37.84 175 PRO A CA 1
ATOM 1397 C C . PRO A 1 175 ? -4.151 -23.070 9.593 1.00 37.84 175 PRO A C 1
ATOM 1399 O O . PRO A 1 175 ? -4.685 -23.555 10.595 1.00 37.84 175 PRO A O 1
ATOM 1402 N N . PHE A 1 176 ? -3.302 -22.036 9.631 1.00 39.62 176 PHE A N 1
ATOM 1403 C CA . PHE A 1 176 ? -3.025 -21.283 10.852 1.00 39.62 176 PHE A CA 1
ATOM 1404 C C . PHE A 1 176 ? -4.373 -21.108 11.559 1.00 39.62 176 PHE A C 1
ATOM 1406 O O . PHE A 1 176 ? -5.324 -20.598 10.953 1.00 39.62 176 PHE A O 1
ATOM 1413 N N . ASN A 1 177 ? -4.476 -21.662 12.767 1.00 34.81 177 ASN A N 1
ATOM 1414 C CA . ASN A 1 177 ? -5.746 -21.782 13.467 1.00 34.81 177 ASN A CA 1
ATOM 1415 C C . ASN A 1 177 ? -6.493 -20.448 13.436 1.00 34.81 177 ASN A C 1
ATOM 1417 O O . ASN A 1 177 ? -5.865 -19.397 13.574 1.00 34.81 177 ASN A O 1
ATOM 1421 N N . ASP A 1 178 ? -7.808 -20.546 13.231 1.00 37.06 178 ASP A N 1
ATOM 1422 C CA . ASP A 1 178 ? -8.820 -19.498 13.345 1.00 37.06 178 ASP A CA 1
ATOM 1423 C C . ASP A 1 178 ? -8.347 -18.325 14.219 1.00 37.06 178 ASP A C 1
ATOM 1425 O O . ASP A 1 178 ? -8.452 -18.346 15.446 1.00 37.06 178 ASP A O 1
ATOM 1429 N N . PHE A 1 179 ? -7.789 -17.300 13.570 1.00 39.47 179 PHE A N 1
ATOM 1430 C CA . PHE A 1 179 ? -7.591 -15.991 14.172 1.00 39.47 179 PHE A CA 1
ATOM 1431 C C . PHE A 1 179 ? -8.969 -15.329 14.151 1.00 39.47 179 PHE A C 1
ATOM 1433 O O . PHE A 1 179 ? -9.205 -14.388 13.404 1.00 39.47 179 PHE A O 1
ATOM 1440 N N . SER A 1 180 ? -9.921 -15.862 14.917 1.00 36.84 180 SER A N 1
ATOM 1441 C CA . SER A 1 180 ? -11.124 -15.126 15.268 1.00 36.84 180 SER A CA 1
ATOM 1442 C C . SER A 1 180 ? -10.665 -14.092 16.293 1.00 36.84 180 SER A C 1
ATOM 1444 O O . SER A 1 180 ? -10.402 -14.440 17.451 1.00 36.84 180 SER A O 1
ATOM 1446 N N . PRO A 1 181 ? -10.439 -12.828 15.891 1.00 42.09 181 PRO A N 1
ATOM 1447 C CA . PRO A 1 181 ? -9.809 -11.889 16.789 1.00 42.09 181 PRO A CA 1
ATOM 1448 C C . PRO A 1 181 ? -10.825 -11.629 17.894 1.00 42.09 181 PRO A C 1
ATOM 1450 O O . PRO A 1 181 ? -11.974 -11.259 17.640 1.00 42.09 181 PRO A O 1
ATOM 1453 N N . LYS A 1 182 ? -10.434 -11.903 19.137 1.00 40.69 182 LYS A N 1
ATOM 1454 C CA . LYS A 1 182 ? -11.279 -11.626 20.295 1.00 40.69 182 LYS A CA 1
ATOM 1455 C C . LYS A 1 182 ? -11.266 -10.119 20.526 1.00 40.69 182 LYS A C 1
ATOM 1457 O O . LYS A 1 182 ? -10.491 -9.619 21.332 1.00 40.69 182 LYS A O 1
ATOM 1462 N N . PHE A 1 183 ? -12.094 -9.393 19.781 1.00 48.47 183 PHE A N 1
ATOM 1463 C CA . PHE A 1 183 ? -12.278 -7.961 19.972 1.00 48.47 183 PHE A CA 1
ATOM 1464 C C . PHE A 1 183 ? -13.061 -7.741 21.270 1.00 48.47 183 PHE A C 1
ATOM 1466 O O . PHE A 1 183 ? -14.247 -8.065 21.354 1.00 48.47 183 PHE A O 1
ATOM 1473 N N . ALA A 1 184 ? -12.403 -7.229 22.308 1.00 50.16 184 ALA A N 1
ATOM 1474 C CA . ALA A 1 184 ? -13.099 -6.757 23.499 1.00 50.16 184 ALA A CA 1
ATOM 1475 C C . ALA A 1 184 ? -13.814 -5.445 23.153 1.00 50.16 184 ALA A C 1
ATOM 1477 O O . ALA A 1 184 ? -13.161 -4.504 22.720 1.00 50.16 184 ALA A O 1
ATOM 1478 N N . VAL A 1 185 ? -15.136 -5.360 23.330 1.00 53.91 185 VAL A N 1
ATOM 1479 C CA . VAL A 1 185 ? -15.872 -4.105 23.093 1.00 53.91 185 VAL A CA 1
ATOM 1480 C C . VAL A 1 185 ? -15.392 -3.050 24.106 1.00 53.91 185 VAL A C 1
ATOM 1482 O O . VAL A 1 185 ? -15.416 -3.333 25.308 1.00 53.91 185 VAL A O 1
ATOM 1485 N N . PRO A 1 186 ? -14.962 -1.849 23.674 1.00 54.84 186 PRO A N 1
ATOM 1486 C CA . PRO A 1 186 ? -14.520 -0.798 24.579 1.00 54.84 186 PRO A CA 1
ATOM 1487 C C . PRO A 1 186 ? -15.656 -0.365 25.514 1.00 54.84 186 PRO A C 1
ATOM 1489 O O . PRO A 1 186 ? -16.825 -0.335 25.121 1.00 54.84 186 PRO A O 1
ATOM 1492 N N . SER A 1 187 ? -15.322 -0.004 26.757 1.00 51.56 187 SER A N 1
ATOM 1493 C CA . SER A 1 187 ? -16.307 0.501 27.727 1.00 51.56 187 SER A CA 1
ATOM 1494 C C . SER A 1 187 ? -17.041 1.753 27.214 1.00 51.56 187 SER A C 1
ATOM 1496 O O . SER A 1 187 ? -16.558 2.464 26.332 1.00 51.56 187 SER A O 1
ATOM 1498 N N . SER A 1 188 ? -18.204 2.072 27.793 1.00 49.72 188 SER A N 1
ATOM 1499 C CA . SER A 1 188 ? -19.100 3.151 27.339 1.00 49.72 188 SER A CA 1
ATOM 1500 C C . SER A 1 188 ? -18.484 4.557 27.286 1.00 49.72 188 SER A C 1
ATOM 1502 O O . SER A 1 188 ? -19.109 5.442 26.704 1.00 49.72 188 SER A O 1
ATOM 1504 N N . ASN A 1 189 ? -17.281 4.767 27.830 1.00 57.03 189 ASN A N 1
ATOM 1505 C CA . ASN A 1 189 ? -16.544 6.036 27.813 1.00 57.03 189 ASN A CA 1
ATOM 1506 C C . ASN A 1 189 ? -15.244 5.993 26.991 1.00 57.03 189 ASN A C 1
ATOM 1508 O O . ASN A 1 189 ? -14.564 7.009 26.905 1.00 57.03 189 ASN A O 1
ATOM 1512 N N . ALA A 1 190 ? -14.896 4.857 26.383 1.00 61.12 190 ALA A N 1
ATOM 1513 C CA . ALA A 1 190 ? -13.709 4.746 25.544 1.00 61.12 190 ALA A CA 1
ATOM 1514 C C . ALA A 1 190 ? -13.947 5.370 24.157 1.00 61.12 190 ALA A C 1
ATOM 1516 O O . ALA A 1 190 ? -15.031 5.232 23.574 1.00 61.12 190 ALA A O 1
ATOM 1517 N N . GLU A 1 191 ? -12.936 6.081 23.660 1.00 77.56 191 GLU A N 1
ATOM 1518 C CA . GLU A 1 191 ? -12.864 6.547 22.274 1.00 77.56 191 GLU A CA 1
ATOM 1519 C C . GLU A 1 191 ? -12.745 5.349 21.314 1.00 77.56 191 GLU A C 1
ATOM 1521 O O . GLU A 1 191 ? -12.385 4.245 21.726 1.00 77.56 191 GLU A O 1
ATOM 1526 N N . ASN A 1 192 ? -13.096 5.545 20.038 1.00 89.06 192 ASN A N 1
ATOM 1527 C CA . ASN A 1 192 ? -12.902 4.507 19.023 1.00 89.06 192 ASN A CA 1
ATOM 1528 C C . ASN A 1 192 ? -11.401 4.228 18.871 1.00 89.06 192 ASN A C 1
ATOM 1530 O O . ASN A 1 192 ? -10.618 5.159 18.704 1.00 89.06 192 ASN A O 1
ATOM 1534 N N . GLU A 1 193 ? -11.018 2.957 18.878 1.00 91.00 193 GLU A N 1
ATOM 1535 C CA . GLU A 1 193 ? -9.619 2.532 18.860 1.00 91.00 193 GLU A CA 1
ATOM 1536 C C . GLU A 1 193 ? -9.287 1.884 17.514 1.00 91.00 193 GLU A C 1
ATOM 1538 O O . GLU A 1 193 ? -9.969 0.953 17.084 1.00 91.00 193 GLU A O 1
ATOM 1543 N N . LEU A 1 194 ? -8.252 2.365 16.827 1.00 93.56 194 LEU A N 1
ATOM 1544 C CA . LEU A 1 194 ? -7.714 1.691 15.647 1.00 93.56 194 LEU A CA 1
ATOM 1545 C C . LEU A 1 194 ? -6.875 0.500 16.112 1.00 93.56 194 LEU A C 1
ATOM 1547 O O . LEU A 1 194 ? -5.929 0.685 16.869 1.00 93.56 194 LEU A O 1
ATOM 1551 N N . ILE A 1 195 ? -7.205 -0.706 15.650 1.00 91.38 195 ILE A N 1
ATOM 1552 C CA . ILE A 1 195 ? -6.589 -1.941 16.165 1.00 91.38 195 ILE A CA 1
ATOM 1553 C C . ILE A 1 195 ? -5.871 -2.768 15.101 1.00 91.38 195 ILE A C 1
ATOM 1555 O O . ILE A 1 195 ? -5.046 -3.613 15.435 1.00 91.38 195 ILE A O 1
ATOM 1559 N N . PHE A 1 196 ? -6.183 -2.560 13.822 1.00 91.25 196 PHE A N 1
ATOM 1560 C CA . PHE A 1 196 ? -5.496 -3.241 12.732 1.00 91.25 196 PHE A CA 1
ATOM 1561 C C . PHE A 1 196 ? -5.558 -2.425 11.447 1.00 91.25 196 PHE A C 1
ATOM 1563 O O . PHE A 1 196 ? -6.505 -1.675 11.194 1.00 91.25 196 PHE A O 1
ATOM 1570 N N . LEU A 1 197 ? -4.527 -2.601 10.632 1.00 91.81 197 LEU A N 1
ATOM 1571 C CA . LEU A 1 197 ? -4.323 -1.883 9.395 1.00 91.81 197 LEU A CA 1
ATOM 1572 C C . LEU A 1 197 ? -3.861 -2.853 8.317 1.00 91.81 197 LEU A C 1
ATOM 1574 O O . LEU A 1 197 ? -2.901 -3.596 8.509 1.00 91.81 197 LEU A O 1
ATOM 1578 N N . HIS A 1 198 ? -4.506 -2.776 7.161 1.00 90.31 198 HIS A N 1
ATOM 1579 C CA . HIS A 1 198 ? -4.049 -3.434 5.952 1.00 90.31 198 HIS A CA 1
ATOM 1580 C C . HIS A 1 198 ? -3.865 -2.399 4.848 1.00 90.31 198 HIS A C 1
ATOM 1582 O O . HIS A 1 198 ? -4.769 -1.612 4.569 1.00 90.31 198 HIS A O 1
ATOM 1588 N N . MET A 1 199 ? -2.705 -2.403 4.197 1.00 91.81 199 MET A N 1
ATOM 1589 C CA . MET A 1 199 ? -2.382 -1.460 3.133 1.00 91.81 199 MET A CA 1
ATOM 1590 C C . MET A 1 199 ? -1.856 -2.186 1.911 1.00 91.81 199 MET A C 1
ATOM 1592 O O . MET A 1 199 ? -0.957 -3.014 2.018 1.00 91.81 199 MET A O 1
ATOM 1596 N N . ILE A 1 200 ? -2.364 -1.799 0.746 1.00 91.19 200 ILE A N 1
ATOM 1597 C CA . ILE A 1 200 ? -1.802 -2.192 -0.543 1.00 91.19 200 ILE A CA 1
ATOM 1598 C C . ILE A 1 200 ? -1.504 -0.924 -1.320 1.00 91.19 200 ILE A C 1
ATOM 1600 O O . ILE A 1 200 ? -2.316 0.003 -1.332 1.00 91.19 200 ILE A O 1
ATOM 1604 N N . TRP A 1 201 ? -0.362 -0.885 -1.997 1.00 93.62 201 TRP A N 1
ATOM 1605 C CA . TRP A 1 201 ? 0.002 0.234 -2.852 1.00 93.62 201 TRP A CA 1
ATOM 1606 C C . TRP A 1 201 ? 0.627 -0.221 -4.161 1.00 93.62 201 TRP A C 1
ATOM 1608 O O . TRP A 1 201 ? 1.280 -1.262 -4.263 1.00 93.62 201 TRP A O 1
ATOM 1618 N N . ARG A 1 202 ? 0.426 0.604 -5.185 1.00 92.56 202 ARG A N 1
ATOM 1619 C CA . ARG A 1 202 ? 1.122 0.482 -6.457 1.00 92.56 202 ARG A CA 1
ATOM 1620 C C . ARG A 1 202 ? 2.547 0.993 -6.292 1.00 92.56 202 ARG A C 1
ATOM 1622 O O . ARG A 1 202 ? 2.800 1.924 -5.530 1.00 92.56 202 ARG A O 1
ATOM 1629 N N . HIS A 1 203 ? 3.476 0.403 -7.037 1.00 94.31 203 HIS A N 1
ATOM 1630 C CA . HIS A 1 203 ? 4.851 0.893 -7.110 1.00 94.31 203 HIS A CA 1
ATOM 1631 C C . HIS A 1 203 ? 4.926 2.356 -7.586 1.00 94.31 203 HIS A C 1
ATOM 1633 O O . HIS A 1 203 ? 3.968 2.895 -8.147 1.00 94.31 203 HIS A O 1
ATOM 1639 N N . GLY A 1 204 ? 6.067 3.006 -7.359 1.00 95.75 204 GLY A N 1
ATOM 1640 C CA . GLY A 1 204 ? 6.325 4.355 -7.875 1.00 95.75 204 GLY A CA 1
ATOM 1641 C C . GLY A 1 204 ? 6.530 4.390 -9.394 1.00 95.75 204 GLY A C 1
ATOM 1642 O O . GLY A 1 204 ? 6.452 3.365 -10.074 1.00 95.75 204 GLY A O 1
ATOM 1643 N N . ASP A 1 205 ? 6.801 5.575 -9.925 1.00 95.62 205 ASP A N 1
ATOM 1644 C CA . ASP A 1 205 ? 7.140 5.791 -11.327 1.00 95.62 205 ASP A CA 1
ATOM 1645 C C . ASP A 1 205 ? 8.244 4.844 -11.822 1.00 95.62 205 ASP A C 1
ATOM 1647 O O . ASP A 1 205 ? 9.185 4.491 -11.107 1.00 95.62 205 ASP A O 1
ATOM 1651 N N . ARG A 1 206 ? 8.089 4.384 -13.062 1.00 92.94 206 ARG A N 1
ATOM 1652 C CA . ARG A 1 206 ? 8.982 3.409 -13.682 1.00 92.94 206 ARG A CA 1
ATOM 1653 C C . ARG A 1 206 ? 9.166 3.698 -15.160 1.00 92.94 206 ARG A C 1
ATOM 1655 O O . ARG A 1 206 ? 8.268 4.212 -15.827 1.00 92.94 206 ARG A O 1
ATOM 1662 N N . THR A 1 207 ? 10.262 3.193 -15.699 1.00 89.12 207 THR A N 1
ATOM 1663 C CA . THR A 1 207 ? 10.487 3.141 -17.142 1.00 89.12 207 THR A CA 1
ATOM 1664 C C . THR A 1 207 ? 9.458 2.217 -17.834 1.00 89.12 207 THR A C 1
ATOM 1666 O O . THR A 1 207 ? 8.791 1.381 -17.186 1.00 89.12 207 THR A O 1
ATOM 1669 N N . PRO A 1 208 ? 9.268 2.335 -19.164 1.00 83.69 208 PRO A N 1
ATOM 1670 C CA . PRO A 1 208 ? 8.401 1.438 -19.923 1.00 83.69 208 PRO A CA 1
ATOM 1671 C C . PRO A 1 208 ? 8.835 -0.015 -19.756 1.00 83.69 208 PRO A C 1
ATOM 1673 O O . PRO A 1 208 ? 10.024 -0.313 -19.738 1.00 83.69 208 PRO A O 1
ATOM 1676 N N . LYS A 1 209 ? 7.881 -0.946 -19.656 1.00 80.62 209 LYS A N 1
ATOM 1677 C CA . LYS A 1 209 ? 8.217 -2.379 -19.578 1.00 80.62 209 LYS A CA 1
ATOM 1678 C C . LYS A 1 209 ? 8.685 -2.929 -20.932 1.00 80.62 209 LYS A C 1
ATOM 1680 O O . LYS A 1 209 ? 9.535 -3.806 -20.967 1.00 80.62 209 LYS A O 1
ATOM 1685 N N . TRP A 1 210 ? 8.130 -2.405 -22.023 1.00 77.88 210 TRP A N 1
ATOM 1686 C CA . TRP A 1 210 ? 8.442 -2.761 -23.411 1.00 77.88 210 TRP A CA 1
ATOM 1687 C C . TRP A 1 210 ? 8.369 -1.501 -24.259 1.00 77.88 210 TRP A C 1
ATOM 1689 O O . TRP A 1 210 ? 7.720 -0.527 -23.873 1.00 77.88 210 TRP A O 1
ATOM 1699 N N . LEU A 1 211 ? 8.981 -1.566 -25.433 1.00 77.56 211 LEU A N 1
ATOM 1700 C CA . LEU A 1 211 ? 8.944 -0.506 -26.427 1.00 77.56 211 LEU A CA 1
ATOM 1701 C C . LEU A 1 211 ? 8.028 -0.915 -27.576 1.00 77.56 211 LEU A C 1
ATOM 1703 O O . LEU A 1 211 ? 7.929 -2.097 -27.919 1.00 77.56 211 LEU A O 1
ATOM 1707 N N . CYS A 1 212 ? 7.346 0.061 -28.166 1.00 80.19 212 CYS A N 1
ATOM 1708 C CA . CYS A 1 212 ? 6.567 -0.184 -29.373 1.00 80.19 212 CYS A CA 1
ATOM 1709 C C . CYS A 1 212 ? 7.508 -0.431 -30.559 1.00 80.19 212 CYS A C 1
ATOM 1711 O O . CYS A 1 212 ? 8.610 0.106 -30.606 1.00 80.19 212 CYS A O 1
ATOM 1713 N N . LYS A 1 213 ? 7.056 -1.193 -31.564 1.00 81.50 213 LYS A N 1
ATOM 1714 C CA . LYS A 1 213 ? 7.867 -1.513 -32.756 1.00 81.50 213 LYS A CA 1
ATOM 1715 C C . LYS A 1 213 ? 8.438 -0.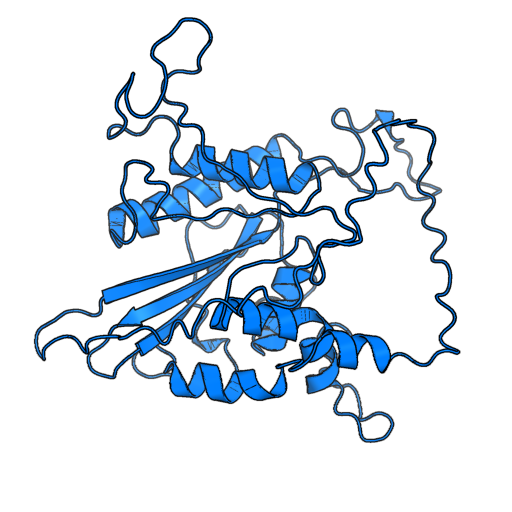271 -33.463 1.00 81.50 213 LYS A C 1
ATOM 1717 O O . LYS A 1 213 ? 9.527 -0.346 -34.016 1.00 81.50 213 LYS A O 1
ATOM 1722 N N . ASN A 1 214 ? 7.699 0.839 -33.438 1.00 86.00 214 ASN A N 1
ATOM 1723 C CA . ASN A 1 214 ? 8.064 2.099 -34.089 1.00 86.00 214 ASN A CA 1
ATOM 1724 C C . ASN A 1 214 ? 8.408 3.207 -33.072 1.00 86.00 214 ASN A C 1
ATOM 1726 O O . ASN A 1 214 ? 8.325 4.385 -33.411 1.00 86.00 214 ASN A O 1
ATOM 1730 N N . ASP A 1 215 ? 8.710 2.851 -31.818 1.00 85.38 215 ASP A N 1
ATOM 1731 C CA . ASP A 1 215 ? 9.176 3.822 -30.825 1.00 85.38 215 ASP A CA 1
ATOM 1732 C C . ASP A 1 215 ? 10.546 4.371 -31.270 1.00 85.38 215 ASP A C 1
ATOM 1734 O O . ASP A 1 215 ? 11.428 3.575 -31.602 1.00 85.38 215 ASP A O 1
ATOM 1738 N N . PRO A 1 216 ? 10.747 5.700 -31.324 1.00 88.88 216 PRO A N 1
ATOM 1739 C CA . PRO A 1 216 ? 12.053 6.268 -31.653 1.00 88.88 216 PRO A CA 1
ATOM 1740 C C . PRO A 1 216 ? 13.113 5.985 -30.575 1.00 88.88 216 PRO A C 1
ATOM 1742 O O . PRO A 1 216 ? 14.307 6.097 -30.850 1.00 88.88 216 PRO A O 1
ATOM 1745 N N . ASN A 1 217 ? 12.698 5.623 -29.357 1.00 88.94 217 ASN A N 1
ATOM 1746 C CA . ASN A 1 217 ? 13.587 5.261 -28.260 1.00 88.94 217 ASN A CA 1
ATOM 1747 C C . ASN A 1 217 ? 13.927 3.768 -28.287 1.00 88.94 217 ASN A C 1
ATOM 1749 O O . ASN A 1 217 ? 13.172 2.934 -28.783 1.00 88.94 217 ASN A O 1
ATOM 1753 N N . ASN A 1 218 ? 15.061 3.410 -27.686 1.00 85.50 218 ASN A N 1
ATOM 1754 C CA . ASN A 1 218 ? 15.491 2.022 -27.536 1.00 85.50 218 ASN A CA 1
ATOM 1755 C C . ASN A 1 218 ? 15.765 1.692 -26.057 1.00 85.50 218 ASN A C 1
ATOM 1757 O O . ASN A 1 218 ? 15.649 2.547 -25.181 1.00 85.50 218 ASN A O 1
ATOM 1761 N N . ALA A 1 219 ? 16.103 0.436 -25.753 1.00 81.69 219 ALA A N 1
ATOM 1762 C CA . ALA A 1 219 ? 16.304 0.006 -24.367 1.00 81.69 219 ALA A CA 1
ATOM 1763 C C . ALA A 1 219 ? 17.421 0.790 -23.651 1.00 81.69 219 ALA A C 1
ATOM 1765 O O . ALA A 1 219 ? 17.305 1.024 -22.455 1.00 81.69 219 ALA A O 1
ATOM 1766 N N . SER A 1 220 ? 18.453 1.239 -24.377 1.00 88.38 220 SER A N 1
ATOM 1767 C CA . SER A 1 220 ? 19.556 2.036 -23.818 1.00 88.38 220 SER A CA 1
ATOM 1768 C C . SER A 1 220 ? 19.195 3.501 -23.552 1.00 88.38 220 SER A C 1
ATOM 1770 O O . SER A 1 220 ? 19.921 4.176 -22.831 1.00 88.38 220 SER A O 1
ATOM 1772 N N . THR A 1 221 ? 18.063 3.990 -24.079 1.00 92.31 221 THR A N 1
ATOM 1773 C CA . THR A 1 221 ? 17.525 5.316 -23.730 1.00 92.31 221 THR A CA 1
ATOM 1774 C C . THR A 1 221 ? 17.162 5.401 -22.244 1.00 92.31 221 THR A C 1
ATOM 1776 O O . THR A 1 221 ? 17.228 6.473 -21.650 1.00 92.31 221 THR A O 1
ATOM 1779 N N . TRP A 1 222 ? 16.794 4.271 -21.639 1.00 89.38 222 TRP A N 1
ATOM 1780 C CA . TRP A 1 222 ? 16.399 4.170 -20.239 1.00 89.38 222 TRP A CA 1
ATOM 1781 C C . TRP A 1 222 ? 17.591 3.662 -19.430 1.00 89.38 222 TRP A C 1
ATOM 1783 O O . TRP A 1 222 ? 17.903 2.474 -19.484 1.00 89.38 222 TRP A O 1
ATOM 1793 N N . VAL A 1 223 ? 18.267 4.554 -18.702 1.00 90.12 223 VAL A N 1
ATOM 1794 C CA . VAL A 1 223 ? 19.517 4.249 -17.973 1.00 90.12 223 VAL A CA 1
ATOM 1795 C C . VAL A 1 223 ? 19.306 3.158 -16.926 1.00 90.12 223 VAL A C 1
ATOM 1797 O O . VAL A 1 223 ? 20.156 2.293 -16.736 1.00 90.12 223 VAL A O 1
ATOM 1800 N N . GLU A 1 224 ? 18.145 3.167 -16.280 1.00 88.38 224 GLU A N 1
ATOM 1801 C CA . GLU A 1 224 ? 17.733 2.156 -15.315 1.00 88.38 224 GLU A CA 1
ATOM 1802 C C . GLU A 1 224 ? 17.432 0.812 -15.994 1.00 88.38 224 GLU A C 1
ATOM 1804 O O . GLU A 1 224 ? 17.485 -0.230 -15.352 1.00 88.38 224 GLU A O 1
ATOM 1809 N N . GLY A 1 225 ? 17.138 0.814 -17.295 1.00 90.06 225 GLY A N 1
ATOM 1810 C CA . GLY A 1 225 ? 16.618 -0.321 -18.050 1.00 90.06 225 GLY A CA 1
ATOM 1811 C C . GLY A 1 225 ? 15.090 -0.367 -18.057 1.00 90.06 225 GLY A C 1
ATOM 1812 O O . GLY A 1 225 ? 14.416 0.370 -17.339 1.00 90.06 225 GLY A O 1
ATOM 1813 N N . LEU A 1 226 ? 14.513 -1.236 -18.891 1.00 86.75 226 LEU A N 1
ATOM 1814 C CA . LEU A 1 226 ? 13.059 -1.349 -19.055 1.00 86.75 226 LEU A CA 1
ATOM 1815 C C . LEU A 1 226 ? 12.375 -1.951 -17.814 1.00 86.75 226 LEU A C 1
ATOM 1817 O O . LEU A 1 226 ? 12.847 -2.915 -17.207 1.00 86.75 226 LEU A O 1
ATOM 1821 N N . GLY A 1 227 ? 11.220 -1.391 -17.455 1.00 85.44 227 GLY A N 1
ATOM 1822 C CA . GLY A 1 227 ? 10.375 -1.820 -16.342 1.00 85.44 227 GLY A CA 1
ATOM 1823 C C . GLY A 1 227 ? 10.961 -1.589 -14.946 1.00 85.44 227 GLY A C 1
ATOM 1824 O O . GLY A 1 227 ? 10.403 -2.136 -13.985 1.00 85.44 227 GLY A O 1
ATOM 1825 N N . GLN A 1 228 ? 12.045 -0.817 -14.833 1.00 93.06 228 GLN A N 1
ATOM 1826 C CA . GLN A 1 228 ? 12.718 -0.499 -13.574 1.00 93.06 228 GLN A CA 1
ATOM 1827 C C . GLN A 1 228 ? 12.143 0.764 -12.930 1.00 93.06 228 GLN A C 1
ATOM 1829 O O . GLN A 1 228 ? 11.634 1.651 -13.615 1.00 93.06 228 GLN A O 1
ATOM 1834 N N . LEU A 1 229 ? 12.202 0.819 -11.599 1.00 96.12 229 LEU A N 1
ATOM 1835 C CA . LEU A 1 229 ? 11.781 1.985 -10.821 1.00 96.12 229 LEU A CA 1
ATOM 1836 C C . LEU A 1 229 ? 12.735 3.154 -11.085 1.00 96.12 229 LEU A C 1
ATOM 1838 O O . LEU A 1 229 ? 13.949 2.961 -11.057 1.00 96.12 229 LEU A O 1
ATOM 1842 N N . THR A 1 230 ? 12.193 4.347 -11.313 1.00 97.25 230 THR A N 1
ATOM 1843 C CA . THR A 1 230 ? 12.992 5.566 -11.502 1.00 97.25 230 THR A CA 1
ATOM 1844 C C . THR A 1 230 ? 13.321 6.219 -10.153 1.00 97.25 230 THR A C 1
ATOM 1846 O O . THR A 1 230 ? 12.654 5.936 -9.150 1.00 97.25 230 THR A O 1
ATOM 1849 N N . PRO A 1 231 ? 14.291 7.151 -10.096 1.00 97.75 231 PRO A N 1
ATOM 1850 C CA . PRO A 1 231 ? 14.497 7.995 -8.917 1.00 97.75 231 PRO A CA 1
ATOM 1851 C C . PRO A 1 231 ? 13.233 8.759 -8.498 1.00 97.75 231 PRO A C 1
ATOM 1853 O O . PRO A 1 231 ? 12.937 8.860 -7.309 1.00 97.75 231 PRO A O 1
ATOM 1856 N N . THR A 1 232 ? 12.431 9.218 -9.466 1.00 97.88 232 THR A N 1
ATOM 1857 C CA . THR A 1 232 ? 11.108 9.797 -9.198 1.00 97.88 232 THR A CA 1
ATOM 1858 C C . THR A 1 232 ? 10.209 8.791 -8.484 1.00 97.88 232 THR A C 1
ATOM 1860 O O . THR A 1 232 ? 9.594 9.128 -7.478 1.00 97.88 232 THR A O 1
ATOM 1863 N N . GLY A 1 233 ? 10.166 7.533 -8.928 1.00 97.94 233 GLY A N 1
ATOM 1864 C CA . GLY A 1 233 ? 9.392 6.488 -8.260 1.00 97.94 233 GLY A CA 1
ATOM 1865 C C . GLY A 1 233 ? 9.841 6.200 -6.826 1.00 97.94 233 GLY A C 1
ATOM 1866 O O . GLY A 1 233 ? 8.995 5.960 -5.961 1.00 97.94 233 GLY A O 1
ATOM 1867 N N . MET A 1 234 ? 11.145 6.274 -6.550 1.00 98.62 234 MET A N 1
ATOM 1868 C CA . MET A 1 234 ? 11.682 6.160 -5.188 1.00 98.62 234 MET A CA 1
ATOM 1869 C C . MET A 1 234 ? 11.196 7.312 -4.300 1.00 98.62 234 MET A C 1
ATOM 1871 O O . MET A 1 234 ? 10.708 7.072 -3.196 1.00 98.62 234 MET A O 1
ATOM 1875 N N . GLU A 1 235 ? 11.258 8.550 -4.795 1.00 98.50 235 GLU A N 1
ATOM 1876 C CA . GLU A 1 235 ? 10.775 9.734 -4.075 1.00 98.50 235 GLU A CA 1
ATOM 1877 C C . GLU A 1 235 ? 9.273 9.643 -3.767 1.00 98.50 235 GLU A C 1
ATOM 1879 O O . GLU A 1 235 ? 8.845 9.899 -2.640 1.00 98.50 235 GLU A O 1
ATOM 1884 N N . GLN A 1 236 ? 8.463 9.226 -4.742 1.00 98.38 236 GLN A N 1
ATOM 1885 C CA . GLN A 1 236 ? 7.020 9.050 -4.556 1.00 98.38 236 GLN A CA 1
ATOM 1886 C C . GLN A 1 236 ? 6.709 8.067 -3.419 1.00 98.38 236 GLN A C 1
ATOM 1888 O O . GLN A 1 236 ? 5.835 8.325 -2.591 1.00 98.38 236 GLN A O 1
ATOM 1893 N N . GLN A 1 237 ? 7.444 6.956 -3.347 1.00 98.50 237 GLN A N 1
ATOM 1894 C CA . GLN A 1 237 ? 7.264 5.953 -2.297 1.00 98.50 237 GLN A CA 1
ATOM 1895 C C . GLN A 1 237 ? 7.769 6.431 -0.941 1.00 98.50 237 GLN A C 1
ATOM 1897 O O . GLN A 1 237 ? 7.106 6.197 0.065 1.00 98.50 237 GLN A O 1
ATOM 1902 N N . GLN A 1 238 ? 8.885 7.159 -0.897 1.00 98.38 238 GLN A N 1
ATOM 1903 C CA . GLN A 1 238 ? 9.368 7.774 0.339 1.00 98.38 238 GLN A CA 1
ATOM 1904 C C . GLN A 1 238 ? 8.349 8.773 0.912 1.00 98.38 238 GLN A C 1
ATOM 1906 O O . GLN A 1 238 ? 8.108 8.803 2.124 1.00 98.38 238 GLN A O 1
ATOM 1911 N N . ARG A 1 239 ? 7.715 9.583 0.056 1.00 98.38 239 ARG A N 1
ATOM 1912 C CA . ARG A 1 239 ? 6.645 10.502 0.473 1.00 98.38 239 ARG A CA 1
ATOM 1913 C C . ARG A 1 239 ? 5.448 9.737 1.034 1.00 98.38 239 ARG A C 1
ATOM 1915 O O . ARG A 1 239 ? 5.007 10.053 2.137 1.00 98.38 239 ARG A O 1
ATOM 1922 N N . LEU A 1 240 ? 4.988 8.691 0.342 1.00 98.44 240 LEU A N 1
ATOM 1923 C CA . LEU A 1 240 ? 3.915 7.824 0.839 1.00 98.44 240 LEU A CA 1
ATOM 1924 C C . LEU A 1 240 ? 4.269 7.201 2.200 1.00 98.44 240 LEU A C 1
ATOM 1926 O O . LEU A 1 240 ? 3.467 7.269 3.127 1.00 98.44 240 LEU A O 1
ATOM 1930 N N . GLY A 1 241 ? 5.482 6.672 2.366 1.00 98.25 241 GLY A N 1
ATOM 1931 C CA . GLY A 1 241 ? 5.949 6.133 3.647 1.00 98.25 241 GLY A CA 1
ATOM 1932 C C . GLY A 1 241 ? 5.969 7.174 4.767 1.00 98.25 241 GLY A C 1
ATOM 1933 O O . GLY A 1 241 ? 5.571 6.894 5.897 1.00 98.25 241 GLY A O 1
ATOM 1934 N N . SER A 1 242 ? 6.334 8.418 4.451 1.00 98.19 242 SER A N 1
ATOM 1935 C CA . SER A 1 242 ? 6.275 9.528 5.410 1.00 98.19 242 SER A CA 1
ATOM 1936 C C . SER A 1 242 ? 4.838 9.838 5.847 1.00 98.19 242 SER A C 1
ATOM 1938 O O . SER A 1 242 ? 4.601 10.095 7.029 1.00 98.19 242 SER A O 1
ATOM 1940 N N . LEU A 1 243 ? 3.871 9.781 4.922 1.00 98.19 243 LEU A N 1
ATOM 1941 C CA . LEU A 1 243 ? 2.445 9.929 5.238 1.00 98.19 243 LEU A CA 1
ATOM 1942 C C . LEU A 1 243 ? 1.944 8.789 6.129 1.00 98.19 243 LEU A C 1
ATOM 1944 O O . LEU A 1 243 ? 1.241 9.048 7.106 1.00 98.19 243 LEU A O 1
ATOM 1948 N N . ILE A 1 244 ? 2.342 7.548 5.831 1.00 98.00 244 ILE A N 1
ATOM 1949 C CA . ILE A 1 244 ? 2.002 6.366 6.635 1.00 98.00 244 ILE A CA 1
ATOM 1950 C C . ILE A 1 244 ? 2.548 6.521 8.060 1.00 98.00 244 ILE A C 1
ATOM 1952 O O . ILE A 1 244 ? 1.792 6.377 9.017 1.00 98.00 244 ILE A O 1
ATOM 1956 N N . PHE A 1 245 ? 3.823 6.874 8.229 1.00 97.94 245 PHE A N 1
ATOM 1957 C CA . PHE A 1 245 ? 4.409 7.063 9.559 1.00 97.94 245 PHE A CA 1
ATOM 1958 C C . PHE A 1 245 ? 3.701 8.167 10.350 1.00 97.94 245 PHE A C 1
ATOM 1960 O O . PHE A 1 245 ? 3.316 7.966 11.502 1.00 97.94 245 PHE A O 1
ATOM 1967 N N . ASN A 1 246 ? 3.462 9.322 9.726 1.00 98.00 246 ASN A N 1
ATOM 1968 C CA . ASN A 1 246 ? 2.784 10.430 10.392 1.00 98.00 246 ASN A CA 1
ATOM 1969 C C . ASN A 1 246 ? 1.357 10.059 10.813 1.00 98.00 246 ASN A C 1
ATOM 1971 O O . ASN A 1 246 ? 0.918 10.417 11.904 1.00 98.00 246 ASN A O 1
ATOM 1975 N N . GLU A 1 247 ? 0.619 9.346 9.968 1.00 97.50 247 GLU A N 1
ATOM 1976 C CA . GLU A 1 247 ? -0.740 8.938 10.302 1.00 97.50 247 GLU A CA 1
ATOM 1977 C C . GLU A 1 247 ? -0.743 7.854 11.387 1.00 97.50 247 GLU A C 1
ATOM 1979 O O . GLU A 1 247 ? -1.375 8.038 12.423 1.00 97.50 247 GLU A O 1
ATOM 1984 N N . TYR A 1 248 ? -0.003 6.759 11.208 1.00 97.50 248 TYR A N 1
ATOM 1985 C CA . TYR A 1 248 ? -0.184 5.560 12.033 1.00 97.50 248 TYR A CA 1
ATOM 1986 C C . TYR A 1 248 ? 0.793 5.435 13.203 1.00 97.50 248 TYR A C 1
ATOM 1988 O O . TYR A 1 248 ? 0.416 4.853 14.217 1.00 97.50 248 TYR A O 1
ATOM 1996 N N . ALA A 1 249 ? 1.995 6.013 13.121 1.00 96.38 249 ALA A N 1
ATOM 1997 C CA . ALA A 1 249 ? 2.949 6.018 14.235 1.00 96.38 249 ALA A CA 1
ATOM 1998 C C . ALA A 1 249 ? 2.795 7.256 15.135 1.00 96.38 249 ALA A C 1
ATOM 2000 O O . ALA A 1 249 ? 2.922 7.176 16.358 1.00 96.38 249 ALA A O 1
ATOM 2001 N N . VAL A 1 250 ? 2.503 8.419 14.539 1.00 96.31 250 VAL A N 1
ATOM 2002 C CA . VAL A 1 250 ? 2.432 9.692 15.277 1.00 96.31 250 VAL A CA 1
ATOM 2003 C C . VAL A 1 250 ? 1.011 10.016 15.737 1.00 96.31 250 VAL A C 1
ATOM 2005 O O . VAL A 1 250 ? 0.794 10.189 16.937 1.00 96.31 250 VAL A O 1
ATOM 2008 N N . LYS A 1 251 ? 0.037 10.107 14.817 1.00 95.62 251 LYS A N 1
ATOM 2009 C CA . LYS A 1 251 ? -1.335 10.518 15.169 1.00 95.62 251 LYS A CA 1
ATOM 2010 C C . LYS A 1 251 ? -2.136 9.395 15.824 1.00 95.62 251 LYS A C 1
ATOM 2012 O O . LYS A 1 251 ? -2.634 9.586 16.928 1.00 95.62 251 LYS A O 1
ATOM 2017 N N . GLN A 1 252 ? -2.261 8.249 15.149 1.00 94.38 252 GLN A N 1
ATOM 2018 C CA . GLN A 1 252 ? -3.073 7.124 15.630 1.00 94.38 252 GLN A CA 1
ATOM 2019 C C . GLN A 1 252 ? -2.349 6.279 16.681 1.00 94.38 252 GLN A C 1
ATOM 2021 O O . GLN A 1 252 ? -3.004 5.607 17.469 1.00 94.38 252 GLN A O 1
ATOM 2026 N N . LYS A 1 253 ? -1.007 6.310 16.697 1.00 94.50 253 LYS A N 1
ATOM 2027 C CA . LYS A 1 253 ? -0.162 5.510 17.604 1.00 94.50 253 LYS A CA 1
ATOM 2028 C C . LYS A 1 253 ? -0.475 4.007 17.547 1.00 94.50 253 LYS A C 1
ATOM 2030 O O . LYS A 1 253 ? -0.359 3.309 18.549 1.00 94.50 253 LYS A O 1
ATOM 2035 N N . LEU A 1 254 ? -0.874 3.526 16.368 1.00 94.25 254 LEU A N 1
ATOM 2036 C CA . LEU A 1 254 ? -1.112 2.110 16.096 1.00 94.25 254 LEU A CA 1
ATOM 2037 C C . LEU A 1 254 ? 0.207 1.330 16.084 1.00 94.25 254 LEU A C 1
ATOM 2039 O O . LEU A 1 254 ? 0.266 0.205 16.567 1.00 94.25 254 LEU A O 1
ATOM 2043 N N . ILE A 1 255 ? 1.248 1.934 15.507 1.00 94.62 255 ILE A N 1
ATOM 2044 C CA . ILE A 1 255 ? 2.596 1.366 15.423 1.00 94.62 255 ILE A CA 1
ATOM 2045 C C . ILE A 1 255 ? 3.590 2.253 16.172 1.00 94.62 255 ILE A C 1
ATOM 2047 O O . ILE A 1 255 ? 3.388 3.458 16.330 1.00 94.62 255 ILE A O 1
ATOM 2051 N N . SER A 1 256 ? 4.683 1.656 16.624 1.00 95.19 256 SER A N 1
ATOM 2052 C CA . SER A 1 256 ? 5.770 2.344 17.307 1.00 95.19 256 SER A CA 1
ATOM 2053 C C . SER A 1 256 ? 6.506 3.289 16.351 1.00 95.19 256 SER A C 1
ATOM 2055 O O . SER A 1 256 ? 6.680 3.021 15.156 1.00 95.19 256 SER A O 1
ATOM 2057 N N . GLN A 1 257 ? 6.954 4.424 16.894 1.00 96.31 257 GLN A N 1
ATOM 2058 C CA . GLN A 1 257 ? 7.811 5.375 16.175 1.00 96.31 257 GLN A CA 1
ATOM 2059 C C . GLN A 1 257 ? 9.239 4.831 15.996 1.00 96.31 257 GLN A C 1
ATOM 2061 O O . GLN A 1 257 ? 9.993 5.316 15.152 1.00 96.31 257 GLN A O 1
ATOM 2066 N N . ARG A 1 258 ? 9.584 3.762 16.724 1.00 94.81 258 ARG A N 1
ATOM 2067 C CA . ARG A 1 258 ? 10.734 2.896 16.450 1.00 94.81 258 ARG A CA 1
ATOM 2068 C C . ARG A 1 258 ? 10.246 1.642 15.739 1.00 94.81 258 ARG A C 1
ATOM 2070 O O . ARG A 1 258 ? 9.140 1.178 15.985 1.00 94.81 258 ARG A O 1
ATOM 2077 N N . TYR A 1 259 ? 11.051 1.100 14.837 1.00 93.88 259 TYR A N 1
ATOM 2078 C CA . TYR A 1 259 ? 10.652 -0.103 14.119 1.00 93.88 259 TYR A CA 1
ATOM 2079 C C . TYR A 1 259 ? 10.620 -1.313 15.063 1.00 93.88 259 TYR A C 1
ATOM 2081 O O . TYR A 1 259 ? 11.609 -1.617 15.727 1.00 93.88 259 TYR A O 1
ATOM 2089 N N . GLU A 1 260 ? 9.493 -2.023 15.075 1.00 88.31 260 GLU A N 1
ATOM 2090 C CA . GLU A 1 260 ? 9.296 -3.254 15.835 1.00 88.31 260 GLU A CA 1
ATOM 2091 C C . GLU A 1 260 ? 8.774 -4.352 14.897 1.00 88.31 260 GLU A C 1
ATOM 2093 O O . GLU A 1 260 ? 7.687 -4.249 14.326 1.00 88.31 260 GLU A O 1
ATOM 2098 N N . SER A 1 261 ? 9.555 -5.422 14.722 1.00 86.00 261 SER A N 1
ATOM 2099 C CA . SER A 1 261 ? 9.276 -6.477 13.734 1.00 86.00 261 SER A CA 1
ATOM 2100 C C . SER A 1 261 ? 8.029 -7.317 14.031 1.00 86.00 261 SER A C 1
ATOM 2102 O O . SER A 1 261 ? 7.529 -8.004 13.148 1.00 86.00 261 SER A O 1
ATOM 2104 N N . ASN A 1 262 ? 7.513 -7.274 15.259 1.00 83.44 262 ASN A N 1
ATOM 2105 C CA . ASN A 1 262 ? 6.267 -7.931 15.655 1.00 83.44 262 ASN A CA 1
ATOM 2106 C C . ASN A 1 262 ? 5.016 -7.074 15.387 1.00 83.44 262 ASN A C 1
ATOM 2108 O O . ASN A 1 262 ? 3.908 -7.590 15.522 1.00 83.44 262 ASN A O 1
ATOM 2112 N N . GLN A 1 263 ? 5.173 -5.794 15.033 1.00 86.94 263 GLN A N 1
ATOM 2113 C CA . GLN A 1 263 ? 4.058 -4.883 14.755 1.00 86.94 263 GLN A CA 1
ATOM 2114 C C . GLN A 1 263 ? 3.769 -4.739 13.259 1.00 86.94 263 GLN A C 1
ATOM 2116 O O . GLN A 1 263 ? 2.650 -4.388 12.887 1.00 86.94 263 GLN A O 1
ATOM 2121 N N . ILE A 1 264 ? 4.765 -4.977 12.397 1.00 89.00 264 ILE A N 1
ATOM 2122 C CA . ILE A 1 264 ? 4.654 -4.692 10.964 1.00 89.00 264 ILE A CA 1
ATOM 2123 C C . ILE A 1 264 ? 5.185 -5.848 10.129 1.00 89.00 264 ILE A C 1
ATOM 2125 O O . ILE A 1 264 ? 6.295 -6.329 10.337 1.00 89.00 264 ILE A O 1
ATOM 2129 N N . TYR A 1 265 ? 4.396 -6.236 9.130 1.00 87.69 265 TYR A N 1
ATOM 2130 C CA . TYR A 1 265 ? 4.762 -7.219 8.122 1.00 87.69 265 TYR A CA 1
ATOM 2131 C C . TYR A 1 265 ? 4.745 -6.566 6.737 1.00 87.69 265 TYR A C 1
ATOM 2133 O O . TYR A 1 265 ? 3.717 -6.039 6.312 1.00 87.69 265 TYR A O 1
ATOM 2141 N N . PHE A 1 266 ? 5.876 -6.608 6.030 1.00 89.69 266 PHE A N 1
ATOM 2142 C CA . PHE A 1 266 ? 5.986 -6.120 4.655 1.00 89.69 266 PHE A CA 1
ATOM 2143 C C . PHE A 1 266 ? 6.150 -7.279 3.687 1.00 89.69 266 PHE A C 1
ATOM 2145 O O . PHE A 1 266 ? 7.103 -8.052 3.785 1.00 89.69 266 PHE A O 1
ATOM 2152 N N . ARG A 1 267 ? 5.284 -7.325 2.676 1.00 89.19 267 ARG A N 1
ATOM 2153 C CA . ARG A 1 267 ? 5.447 -8.194 1.516 1.00 89.19 267 ARG A CA 1
ATOM 2154 C C . ARG A 1 267 ? 5.434 -7.381 0.239 1.00 89.19 267 ARG A C 1
ATOM 2156 O O . ARG A 1 267 ? 4.651 -6.452 0.072 1.00 89.19 267 ARG A O 1
ATOM 2163 N N . SER A 1 268 ? 6.284 -7.785 -0.686 1.00 88.62 268 SER A N 1
ATOM 2164 C CA . SER A 1 268 ? 6.276 -7.353 -2.072 1.00 88.62 268 SER A CA 1
ATOM 2165 C C . SER A 1 268 ? 6.255 -8.584 -2.966 1.00 88.62 268 SER A C 1
ATOM 2167 O O . SER A 1 268 ? 6.524 -9.696 -2.515 1.00 88.62 268 SER A O 1
ATOM 2169 N N . THR A 1 269 ? 5.948 -8.417 -4.244 1.00 83.88 269 THR A N 1
ATOM 2170 C CA . THR A 1 269 ? 6.089 -9.526 -5.198 1.00 83.88 269 THR A CA 1
ATOM 2171 C C . THR A 1 269 ? 7.409 -9.384 -5.918 1.00 83.88 269 THR A C 1
ATOM 2173 O O . THR A 1 269 ? 8.027 -8.316 -5.891 1.00 83.88 269 THR A O 1
ATOM 2176 N N . ASP A 1 270 ? 7.854 -10.488 -6.496 1.00 85.69 270 ASP A N 1
ATOM 2177 C CA . ASP A 1 270 ? 9.241 -10.692 -6.886 1.00 85.69 270 ASP A CA 1
ATOM 2178 C C . ASP A 1 270 ? 9.578 -9.984 -8.205 1.00 85.69 270 ASP A C 1
ATOM 2180 O O . ASP A 1 270 ? 9.738 -10.585 -9.269 1.00 85.69 270 ASP A O 1
ATOM 2184 N N . VAL A 1 271 ? 9.589 -8.650 -8.149 1.00 85.88 271 VAL A N 1
ATOM 2185 C CA . VAL A 1 271 ? 9.982 -7.761 -9.237 1.00 85.88 271 VAL A CA 1
ATOM 2186 C C . VAL A 1 271 ? 10.749 -6.572 -8.656 1.00 85.88 271 VAL A C 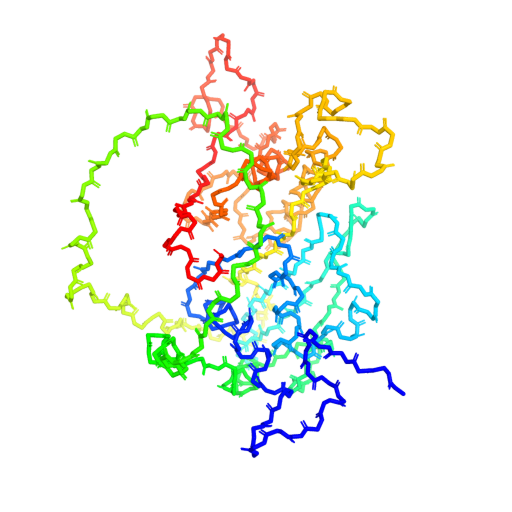1
ATOM 2188 O O . VAL A 1 271 ? 10.307 -5.932 -7.706 1.00 85.88 271 VAL A O 1
ATOM 2191 N N . ASN A 1 272 ? 11.875 -6.203 -9.273 1.00 92.06 272 ASN A N 1
ATOM 2192 C CA . ASN A 1 272 ? 12.755 -5.140 -8.766 1.00 92.06 272 ASN A CA 1
ATOM 2193 C C . ASN A 1 272 ? 12.015 -3.851 -8.400 1.00 92.06 272 ASN A C 1
ATOM 2195 O O . ASN A 1 272 ? 12.204 -3.309 -7.316 1.00 92.06 272 ASN A O 1
ATOM 2199 N N . ARG A 1 273 ? 11.139 -3.360 -9.286 1.00 93.81 273 ARG A N 1
ATOM 2200 C CA . ARG A 1 273 ? 10.478 -2.064 -9.084 1.00 93.81 273 ARG A CA 1
ATOM 2201 C C . ARG A 1 273 ? 9.614 -1.992 -7.827 1.00 93.81 273 ARG A C 1
ATOM 2203 O O . ARG A 1 273 ? 9.402 -0.910 -7.290 1.00 93.81 273 ARG A O 1
ATOM 2210 N N . THR A 1 274 ? 9.102 -3.118 -7.358 1.00 92.50 274 THR A N 1
ATOM 2211 C CA . THR A 1 274 ? 8.179 -3.172 -6.225 1.00 92.50 274 THR A CA 1
ATOM 2212 C C . THR A 1 274 ? 8.900 -3.501 -4.934 1.00 92.50 274 THR A C 1
ATOM 2214 O O . THR A 1 274 ? 8.573 -2.913 -3.910 1.00 92.50 274 THR A O 1
ATOM 2217 N N . LEU A 1 275 ? 9.929 -4.350 -4.979 1.00 95.50 275 LEU A N 1
ATOM 2218 C CA . LEU A 1 275 ? 10.892 -4.499 -3.885 1.00 95.50 275 LEU A CA 1
ATOM 2219 C C . LEU A 1 275 ? 11.554 -3.155 -3.556 1.00 95.50 275 LEU A C 1
ATOM 2221 O O . LEU A 1 275 ? 11.522 -2.717 -2.409 1.00 95.50 275 LEU A O 1
ATOM 2225 N N . LEU A 1 276 ? 12.054 -2.445 -4.572 1.00 97.38 276 LEU A N 1
ATOM 2226 C CA . LEU A 1 276 ? 12.633 -1.113 -4.397 1.00 97.38 276 LEU A CA 1
ATOM 2227 C C . LEU A 1 276 ? 11.592 -0.096 -3.919 1.00 97.38 276 LEU A C 1
ATOM 2229 O O . LEU A 1 276 ? 11.901 0.702 -3.044 1.00 97.38 276 LEU A O 1
ATOM 2233 N N . SER A 1 277 ? 10.346 -0.162 -4.407 1.00 98.25 277 SER A N 1
ATOM 2234 C CA . SER A 1 277 ? 9.267 0.697 -3.892 1.00 98.25 277 SER A CA 1
ATOM 2235 C C . SER A 1 277 ? 8.999 0.464 -2.405 1.00 98.25 277 SER A C 1
ATOM 2237 O O . SER A 1 277 ? 8.844 1.430 -1.666 1.00 98.25 277 SER A O 1
ATOM 2239 N N . ALA A 1 278 ? 8.960 -0.795 -1.958 1.00 97.06 278 ALA A N 1
ATOM 2240 C CA . ALA A 1 278 ? 8.762 -1.131 -0.551 1.00 97.06 278 ALA A CA 1
ATOM 2241 C C . ALA A 1 278 ? 9.913 -0.600 0.315 1.00 97.06 278 ALA A C 1
ATOM 2243 O O . ALA A 1 278 ? 9.664 0.042 1.331 1.00 97.06 278 ALA A O 1
ATOM 2244 N N . VAL A 1 279 ? 11.164 -0.776 -0.123 1.00 97.75 279 VAL A N 1
ATOM 2245 C CA . VAL A 1 279 ? 12.339 -0.229 0.575 1.00 97.75 279 VAL A CA 1
ATOM 2246 C C . VAL A 1 279 ? 12.312 1.304 0.606 1.00 97.75 279 VAL A C 1
ATOM 2248 O O . VAL A 1 279 ? 12.546 1.895 1.656 1.00 97.75 279 VAL A O 1
ATOM 2251 N N . SER A 1 280 ? 11.971 1.977 -0.497 1.00 98.44 280 SER A N 1
ATOM 2252 C CA . SER A 1 280 ? 11.834 3.441 -0.521 1.00 98.44 280 SER A CA 1
ATOM 2253 C C . SER A 1 280 ? 10.716 3.939 0.401 1.00 98.44 280 SER A C 1
ATOM 2255 O O . SER A 1 280 ? 10.878 4.960 1.068 1.00 98.44 280 SER A O 1
ATOM 2257 N N . ASN A 1 281 ? 9.604 3.208 0.494 1.00 98.44 281 ASN A N 1
ATOM 2258 C CA . ASN A 1 281 ? 8.523 3.502 1.433 1.00 98.44 281 ASN A CA 1
ATOM 2259 C C . ASN A 1 281 ? 8.993 3.362 2.891 1.00 98.44 281 ASN A C 1
ATOM 2261 O O . ASN A 1 281 ? 8.806 4.272 3.695 1.00 98.44 281 ASN A O 1
ATOM 2265 N N . LEU A 1 282 ? 9.723 2.288 3.198 1.00 97.38 282 LEU A N 1
ATOM 2266 C CA . LEU A 1 282 ? 10.339 2.053 4.506 1.00 97.38 282 LEU A CA 1
ATOM 2267 C C . LEU A 1 282 ? 11.342 3.136 4.903 1.00 97.38 282 LEU A C 1
ATOM 2269 O O . LEU A 1 282 ? 11.367 3.541 6.063 1.00 97.38 282 LEU A O 1
ATOM 2273 N N . VAL A 1 283 ? 12.115 3.660 3.949 1.00 97.62 283 VAL A N 1
ATOM 2274 C CA . VAL A 1 283 ? 12.949 4.851 4.166 1.00 97.62 283 VAL A CA 1
ATOM 2275 C C . VAL A 1 283 ? 12.071 6.035 4.572 1.00 97.62 283 VAL A C 1
ATOM 2277 O O . VAL A 1 283 ? 12.358 6.701 5.560 1.00 97.62 283 VAL A O 1
ATOM 2280 N N . GLY A 1 284 ? 10.955 6.268 3.880 1.00 97.62 284 GLY A N 1
ATOM 2281 C CA . GLY A 1 284 ? 9.974 7.280 4.277 1.00 97.62 284 GLY A CA 1
ATOM 2282 C C . GLY A 1 284 ? 9.427 7.087 5.694 1.00 97.62 284 GLY A C 1
ATOM 2283 O O . GLY A 1 284 ? 9.207 8.062 6.411 1.00 97.62 284 GLY A O 1
ATOM 2284 N N . MET A 1 285 ? 9.234 5.842 6.125 1.00 97.50 285 MET A N 1
ATOM 2285 C CA . MET A 1 285 ? 8.720 5.547 7.460 1.00 97.50 285 MET A CA 1
ATOM 2286 C C . MET A 1 285 ? 9.783 5.720 8.548 1.00 97.50 285 MET A C 1
ATOM 2288 O O . MET A 1 285 ? 9.575 6.482 9.488 1.00 97.50 285 MET A O 1
ATOM 2292 N N . TYR A 1 286 ? 10.934 5.065 8.410 1.00 97.12 286 TYR A N 1
ATOM 2293 C CA . TYR A 1 286 ? 11.875 4.843 9.509 1.00 97.12 286 TYR A CA 1
ATOM 2294 C C . TYR A 1 286 ? 13.298 5.354 9.259 1.00 97.12 286 TYR A C 1
ATOM 2296 O O . TYR A 1 286 ? 14.161 5.118 10.095 1.00 97.12 286 TYR A O 1
ATOM 2304 N N . PHE A 1 287 ? 13.595 6.069 8.175 1.00 96.69 287 PHE A N 1
ATOM 2305 C CA . PHE A 1 287 ? 14.916 6.686 8.036 1.00 96.69 287 PHE A CA 1
ATOM 2306 C C . PHE A 1 287 ? 15.029 7.969 8.869 1.00 96.69 287 PHE A C 1
ATOM 2308 O O . PHE A 1 287 ? 14.194 8.866 8.749 1.00 96.69 287 PHE A O 1
ATOM 2315 N N . ASN A 1 288 ? 16.108 8.079 9.648 1.00 94.44 288 ASN A N 1
ATOM 2316 C CA . ASN A 1 288 ? 16.536 9.303 10.331 1.00 94.44 288 ASN A CA 1
ATOM 2317 C C . ASN A 1 288 ? 15.430 9.971 11.183 1.00 94.44 288 ASN A C 1
ATOM 2319 O O . ASN A 1 288 ? 15.230 11.187 11.132 1.00 94.44 288 ASN A O 1
ATOM 2323 N N . ARG A 1 289 ? 14.691 9.166 11.953 1.00 94.69 289 ARG A N 1
ATOM 2324 C CA . ARG A 1 289 ? 13.735 9.618 12.972 1.00 94.69 289 ARG A CA 1
ATOM 2325 C C . ARG A 1 289 ? 14.438 9.820 14.318 1.00 94.69 289 ARG A C 1
ATOM 2327 O O . ARG A 1 289 ? 15.349 9.062 14.655 1.00 94.69 289 ARG A O 1
ATOM 2334 N N . PRO A 1 290 ? 14.011 10.816 15.111 1.00 94.06 290 PRO A N 1
ATOM 2335 C CA . PRO A 1 290 ? 14.651 11.130 16.387 1.00 94.06 290 PRO A CA 1
ATOM 2336 C C . PRO A 1 290 ? 14.518 10.016 17.433 1.00 94.06 290 PRO A C 1
ATOM 2338 O O . PRO A 1 290 ? 15.328 9.949 18.352 1.00 94.06 290 PRO A O 1
ATOM 2341 N N . GLU A 1 291 ? 13.533 9.128 17.299 1.00 94.62 291 GLU A N 1
ATOM 2342 C CA . GLU A 1 291 ? 13.314 8.023 18.230 1.00 94.62 291 GLU A CA 1
ATOM 2343 C C . GLU A 1 291 ? 14.312 6.868 18.047 1.00 94.62 291 GLU A C 1
ATOM 2345 O O . GLU A 1 291 ? 14.374 5.981 18.897 1.00 94.62 291 GLU A O 1
ATOM 2350 N N . GLN A 1 292 ? 15.083 6.841 16.957 1.00 93.69 292 GLN A N 1
ATOM 2351 C CA . GLN A 1 292 ? 15.966 5.717 16.646 1.00 93.69 292 GLN A CA 1
ATOM 2352 C C . GLN A 1 292 ? 17.301 5.797 17.366 1.00 93.69 292 GLN A C 1
ATOM 2354 O O . GLN A 1 292 ? 17.916 6.855 17.496 1.00 93.69 292 GLN A O 1
ATOM 2359 N N . ILE A 1 293 ? 17.774 4.634 17.802 1.00 94.88 293 ILE A N 1
ATOM 2360 C CA . ILE A 1 293 ? 18.937 4.507 18.667 1.00 94.88 293 ILE A CA 1
ATOM 2361 C C . ILE A 1 293 ? 20.040 3.752 17.928 1.00 94.88 293 ILE A C 1
ATOM 2363 O O . ILE A 1 293 ? 19.904 2.579 17.572 1.00 94.88 293 ILE A O 1
ATOM 2367 N N . ALA A 1 294 ? 21.173 4.423 17.734 1.00 95.44 294 ALA A N 1
ATOM 2368 C CA . ALA A 1 294 ? 22.364 3.809 17.162 1.00 95.44 294 ALA A CA 1
ATOM 2369 C C . ALA A 1 294 ? 22.871 2.651 18.049 1.00 95.44 294 ALA A C 1
ATOM 2371 O O . ALA A 1 294 ? 22.843 2.729 19.275 1.00 95.44 294 ALA A O 1
ATOM 2372 N N . ASN A 1 295 ? 23.359 1.581 17.420 1.00 95.31 295 ASN A N 1
ATOM 2373 C CA . ASN A 1 295 ? 23.716 0.283 18.013 1.00 95.31 295 ASN A CA 1
ATOM 2374 C C . ASN A 1 295 ? 22.558 -0.512 18.643 1.00 95.31 295 ASN A C 1
ATOM 2376 O O . ASN A 1 295 ? 22.809 -1.546 19.260 1.00 95.31 295 ASN A O 1
ATOM 2380 N N . LEU A 1 296 ? 21.311 -0.072 18.464 1.00 93.75 296 LEU A N 1
ATOM 2381 C CA . LEU A 1 296 ? 20.119 -0.838 18.830 1.00 93.75 296 LEU A CA 1
ATOM 2382 C C . LEU A 1 296 ? 19.217 -1.060 17.614 1.00 93.75 296 LEU A C 1
ATOM 2384 O O . LEU A 1 296 ? 18.914 -2.201 17.283 1.00 93.75 296 LEU A O 1
ATOM 2388 N N . ASP A 1 297 ? 18.862 0.019 16.917 1.00 94.38 297 ASP A N 1
ATOM 2389 C CA . ASP A 1 297 ? 18.009 -0.025 15.724 1.00 94.38 297 ASP A CA 1
ATOM 2390 C C . ASP A 1 297 ? 18.835 -0.119 14.430 1.00 94.38 297 ASP A C 1
ATOM 2392 O O . ASP A 1 297 ? 18.379 -0.658 13.423 1.00 94.38 297 ASP A O 1
ATOM 2396 N N . TYR A 1 298 ? 20.070 0.395 14.447 1.00 95.31 298 TYR A N 1
ATOM 2397 C CA . TYR A 1 298 ? 21.008 0.321 13.326 1.00 95.31 298 TYR A CA 1
ATOM 2398 C C . TYR A 1 298 ? 22.477 0.404 13.789 1.00 95.31 298 TYR A C 1
ATOM 2400 O O . TYR A 1 298 ? 22.751 1.029 14.814 1.00 95.31 298 TYR A O 1
ATOM 2408 N N . PRO A 1 299 ? 23.452 -0.182 13.066 1.00 95.38 299 PRO A N 1
ATOM 2409 C CA . PRO A 1 299 ? 24.872 -0.110 13.423 1.00 95.38 299 PRO A CA 1
ATOM 2410 C C . PRO A 1 299 ? 25.456 1.311 13.385 1.00 95.38 299 PRO A C 1
ATOM 2412 O O . PRO A 1 299 ? 25.333 2.021 12.387 1.00 95.38 299 PRO A O 1
ATOM 2415 N N . SER A 1 300 ? 26.188 1.703 14.433 1.00 95.19 300 SER A N 1
ATOM 2416 C CA . SER A 1 300 ? 27.010 2.921 14.432 1.00 95.19 300 SER A CA 1
ATOM 2417 C C . SER A 1 300 ? 28.421 2.607 13.934 1.00 95.19 300 SER A C 1
ATOM 2419 O O . SER A 1 300 ? 29.357 2.433 14.716 1.00 95.19 300 SER A O 1
ATOM 2421 N N . MET A 1 301 ? 28.582 2.466 12.616 1.00 95.12 301 MET A N 1
ATOM 2422 C CA . MET A 1 301 ? 29.876 2.137 12.012 1.00 95.12 301 MET A CA 1
ATOM 2423 C C . MET A 1 301 ? 30.130 2.886 10.707 1.00 95.12 301 MET A C 1
ATOM 2425 O O . MET A 1 301 ? 29.210 3.260 9.981 1.00 95.12 301 MET A O 1
ATOM 2429 N N . LYS A 1 302 ? 31.412 3.066 10.372 1.00 95.31 302 LYS A N 1
ATOM 2430 C CA . LYS A 1 302 ? 31.822 3.669 9.101 1.00 95.31 302 LYS A CA 1
ATOM 2431 C C . LYS A 1 302 ? 31.303 2.824 7.932 1.00 95.31 302 LYS A C 1
ATOM 2433 O O . LYS A 1 302 ? 31.586 1.633 7.862 1.00 95.31 302 LYS A O 1
ATOM 2438 N N . GLY A 1 303 ? 30.588 3.463 7.010 1.00 94.06 303 GLY A N 1
ATOM 2439 C CA . GLY A 1 303 ? 29.999 2.818 5.833 1.00 94.06 303 GLY A CA 1
ATOM 2440 C C . GLY A 1 303 ? 28.531 2.422 6.002 1.00 94.06 303 GLY A C 1
ATOM 2441 O O . GLY A 1 303 ? 27.863 2.217 4.993 1.00 94.06 303 GLY A O 1
ATOM 2442 N N . TRP A 1 304 ? 28.002 2.387 7.231 1.00 95.38 304 TRP A N 1
ATOM 2443 C CA . TRP A 1 304 ? 26.560 2.281 7.440 1.00 95.38 304 TRP A CA 1
ATOM 2444 C C . TRP A 1 304 ? 25.909 3.669 7.309 1.00 95.38 304 TRP A C 1
ATOM 2446 O O . TRP A 1 304 ? 26.415 4.623 7.912 1.00 95.38 304 TRP A O 1
ATOM 2456 N N . PRO A 1 305 ? 24.810 3.834 6.550 1.00 94.69 305 PRO A N 1
ATOM 2457 C CA . PRO A 1 305 ? 24.118 5.115 6.482 1.00 94.69 305 PRO A CA 1
ATOM 2458 C C . PRO A 1 305 ? 23.525 5.471 7.851 1.00 94.69 305 PRO A C 1
ATOM 2460 O O . PRO A 1 305 ? 22.707 4.731 8.399 1.00 94.69 305 PRO A O 1
ATOM 2463 N N . ASN A 1 306 ? 23.938 6.601 8.425 1.00 93.19 306 ASN A N 1
ATOM 2464 C CA . ASN A 1 306 ? 23.436 7.022 9.732 1.00 93.19 306 ASN A CA 1
ATOM 2465 C C . ASN A 1 306 ? 21.908 7.205 9.691 1.00 93.19 306 ASN A C 1
ATOM 2467 O O . ASN A 1 306 ? 21.392 7.851 8.780 1.00 93.19 306 ASN A O 1
ATOM 2471 N N . GLY A 1 307 ? 21.200 6.630 10.665 1.00 93.75 307 GLY A N 1
ATOM 2472 C CA . GLY A 1 307 ? 19.737 6.670 10.743 1.00 93.75 307 GLY A CA 1
ATOM 2473 C C . GLY A 1 307 ? 19.017 5.674 9.829 1.00 93.75 307 GLY A C 1
ATOM 2474 O O . GLY A 1 307 ? 17.790 5.702 9.765 1.00 93.75 307 GLY A O 1
ATOM 2475 N N . TYR A 1 308 ? 19.731 4.804 9.105 1.00 96.62 308 TYR A N 1
ATOM 2476 C CA . TYR A 1 308 ? 19.101 3.769 8.283 1.00 96.62 308 TYR A CA 1
ATOM 2477 C C . TYR A 1 308 ? 18.814 2.505 9.087 1.00 96.62 308 TYR A C 1
ATOM 2479 O O . TYR A 1 308 ? 19.730 1.747 9.409 1.00 96.62 308 TYR A O 1
ATOM 2487 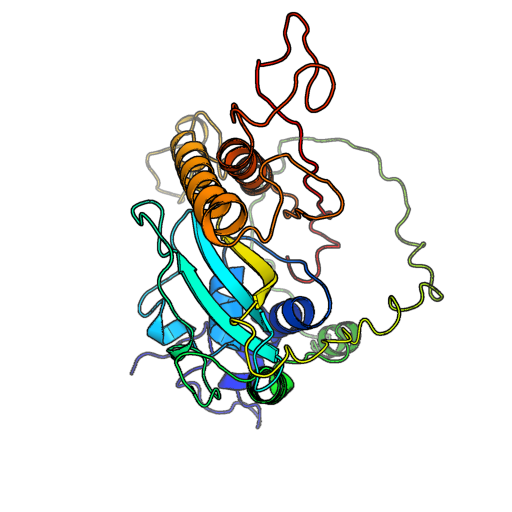N N . VAL A 1 309 ? 17.530 2.279 9.369 1.00 95.69 309 VAL A N 1
ATOM 2488 C CA . VAL A 1 309 ? 17.012 1.064 10.004 1.00 95.69 309 VAL A CA 1
ATOM 2489 C C . VAL A 1 309 ? 16.637 0.048 8.919 1.00 95.69 309 VAL A C 1
ATOM 2491 O O . VAL A 1 309 ? 15.773 0.343 8.089 1.00 95.69 309 VAL A O 1
ATOM 2494 N N . PRO A 1 310 ? 17.257 -1.145 8.888 1.00 92.88 310 PRO A N 1
ATOM 2495 C CA . PRO A 1 310 ? 16.910 -2.169 7.917 1.00 92.88 310 PRO A CA 1
ATOM 2496 C C . PRO A 1 310 ? 15.596 -2.849 8.320 1.00 92.88 310 PRO A C 1
ATOM 2498 O O . PRO A 1 310 ? 15.455 -3.341 9.438 1.00 92.88 310 PRO A O 1
ATOM 2501 N N . VAL A 1 311 ? 14.646 -2.914 7.389 1.00 93.38 311 VAL A N 1
ATOM 2502 C CA . VAL A 1 311 ? 13.348 -3.574 7.582 1.00 93.38 311 VAL A CA 1
ATOM 2503 C C . VAL A 1 311 ? 13.187 -4.685 6.549 1.00 93.38 311 VAL A C 1
ATOM 2505 O O . VAL A 1 311 ? 13.528 -4.511 5.378 1.00 93.38 311 VAL A O 1
ATOM 2508 N N . ALA A 1 312 ? 12.704 -5.848 6.989 1.00 91.06 312 ALA A N 1
ATOM 2509 C CA . ALA A 1 312 ? 12.539 -7.011 6.128 1.00 91.06 312 ALA A CA 1
ATOM 2510 C C . ALA A 1 312 ? 11.369 -6.812 5.153 1.00 91.06 312 ALA A C 1
ATOM 2512 O O . ALA A 1 312 ? 10.268 -6.458 5.567 1.00 91.06 312 ALA A O 1
ATOM 2513 N N . VAL A 1 313 ? 11.605 -7.081 3.865 1.00 93.69 313 VAL A N 1
ATOM 2514 C CA . VAL A 1 313 ? 10.568 -7.138 2.827 1.00 93.69 313 VAL A CA 1
ATOM 2515 C C . VAL A 1 313 ? 10.500 -8.569 2.313 1.00 93.69 313 VAL A C 1
ATOM 2517 O O . VAL A 1 313 ? 11.432 -9.052 1.673 1.00 93.69 313 VAL A O 1
ATOM 2520 N N . HIS A 1 314 ? 9.402 -9.255 2.610 1.00 89.50 314 HIS A N 1
ATOM 2521 C CA . HIS A 1 314 ? 9.178 -10.633 2.191 1.00 89.50 314 HIS A CA 1
ATOM 2522 C C . HIS A 1 314 ? 8.700 -10.695 0.740 1.00 89.50 314 HIS A C 1
ATOM 2524 O O . HIS A 1 314 ? 8.038 -9.778 0.250 1.00 89.50 314 HIS A O 1
ATOM 2530 N N . THR A 1 315 ? 9.022 -11.778 0.039 1.00 86.06 315 THR A N 1
ATOM 2531 C CA . THR A 1 315 ? 8.538 -12.007 -1.322 1.00 86.06 315 THR A CA 1
ATOM 2532 C C . THR A 1 315 ? 8.403 -13.491 -1.628 1.00 86.06 315 THR A C 1
ATOM 2534 O O . THR A 1 315 ? 8.990 -14.326 -0.942 1.00 86.06 315 THR A O 1
ATOM 2537 N N . LEU A 1 316 ? 7.626 -13.806 -2.662 1.00 80.06 316 LEU A N 1
ATOM 2538 C CA . LEU A 1 316 ? 7.463 -15.147 -3.207 1.00 80.06 316 LEU A CA 1
ATOM 2539 C C . LEU A 1 316 ? 7.803 -15.123 -4.692 1.00 80.06 316 LEU A C 1
ATOM 2541 O O . LEU A 1 316 ? 7.454 -14.176 -5.399 1.00 80.06 316 LEU A O 1
ATOM 2545 N N . GLN A 1 317 ? 8.441 -16.191 -5.173 1.00 73.81 317 GLN A N 1
ATOM 2546 C CA . GLN A 1 317 ? 8.721 -16.340 -6.598 1.00 73.81 317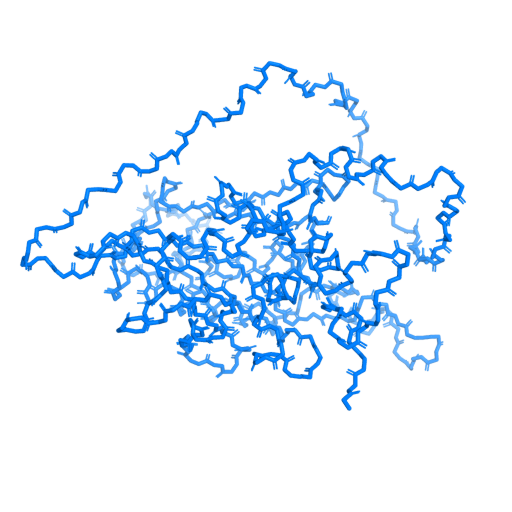 GLN A CA 1
ATOM 2547 C C . GLN A 1 317 ? 7.423 -16.242 -7.399 1.00 73.81 317 GLN A C 1
ATOM 2549 O O . GLN A 1 317 ? 6.423 -16.868 -7.050 1.00 73.81 317 GLN A O 1
ATOM 2554 N N . THR A 1 318 ? 7.473 -15.543 -8.534 1.00 65.88 318 THR A N 1
ATOM 2555 C CA . THR A 1 318 ? 6.286 -15.253 -9.362 1.00 65.88 318 THR A CA 1
ATOM 2556 C C . THR A 1 318 ? 5.446 -16.496 -9.701 1.00 65.88 318 THR A C 1
ATOM 2558 O O . THR A 1 318 ? 4.232 -16.401 -9.796 1.00 65.88 318 THR A O 1
ATOM 2561 N N . LYS A 1 319 ? 6.056 -17.677 -9.879 1.00 65.31 319 LYS A N 1
ATOM 2562 C CA . LYS A 1 319 ? 5.316 -18.919 -10.192 1.00 65.31 319 LYS A CA 1
ATOM 2563 C C . LYS A 1 319 ? 4.463 -19.464 -9.037 1.00 65.31 319 LYS A C 1
ATOM 2565 O O . LYS A 1 319 ? 3.555 -20.246 -9.297 1.00 65.31 319 LYS A O 1
ATOM 2570 N N . TYR A 1 320 ? 4.782 -19.085 -7.803 1.00 67.56 320 TYR A N 1
ATOM 2571 C CA . TYR A 1 320 ? 4.094 -19.514 -6.582 1.00 67.56 320 TYR A CA 1
ATOM 2572 C C . TYR A 1 320 ? 3.251 -18.390 -5.970 1.00 67.56 320 TYR A C 1
ATOM 2574 O O . TYR A 1 320 ? 2.524 -18.615 -5.007 1.00 67.56 320 TYR A O 1
ATOM 2582 N N . ASP A 1 321 ? 3.332 -17.176 -6.519 1.00 63.34 321 ASP A N 1
ATOM 2583 C CA . ASP A 1 321 ? 2.496 -16.060 -6.092 1.00 63.34 321 ASP A CA 1
ATOM 2584 C C . ASP A 1 321 ? 1.131 -16.161 -6.794 1.00 63.34 321 ASP A C 1
ATOM 2586 O O . ASP A 1 321 ? 0.912 -15.632 -7.877 1.00 63.34 321 ASP A O 1
ATOM 2590 N N . HIS A 1 322 ? 0.194 -16.908 -6.207 1.00 58.84 322 HIS A N 1
ATOM 2591 C CA . HIS A 1 322 ? -1.090 -17.244 -6.849 1.00 58.84 322 HIS A CA 1
ATOM 2592 C C . HIS A 1 322 ? -2.065 -16.087 -7.023 1.00 58.84 322 HIS A C 1
ATOM 2594 O O . HIS A 1 322 ? -3.130 -16.240 -7.618 1.00 58.84 322 HIS A O 1
ATOM 2600 N N . VAL A 1 323 ? -1.709 -14.922 -6.520 1.00 60.09 323 VAL A N 1
ATOM 2601 C CA . VAL A 1 323 ? -2.506 -13.704 -6.679 1.00 60.09 323 VAL A CA 1
ATOM 2602 C C . VAL A 1 323 ? -1.606 -12.553 -7.118 1.00 60.09 323 VAL A C 1
ATOM 2604 O O . VAL A 1 323 ? -1.987 -11.377 -7.146 1.00 60.09 323 VAL A O 1
ATOM 2607 N N . GLY A 1 324 ? -0.399 -12.940 -7.528 1.00 48.38 324 GLY A N 1
ATOM 2608 C CA . GLY A 1 324 ? 0.518 -12.159 -8.288 1.00 48.38 324 GLY A CA 1
ATOM 2609 C C . GLY A 1 324 ? 0.865 -12.780 -9.619 1.00 48.38 324 GLY A C 1
ATOM 2610 O O . GLY A 1 324 ? 1.844 -13.549 -9.642 1.00 48.38 324 GLY A O 1
#

InterPro domains:
  IPR000560 Histidine phosphatase superfamily, clade-2 [PF00328] (193-318)
  IPR000560 Histidine phosphatase superfamily, clade-2 [cd07061] (193-323)
  IPR029033 Histidine phosphatase superfamily [G3DSA:3.40.50.1240] (5-142)
  IPR029033 Histidine phosphatase superfamily [G3DSA:3.40.50.1240] (188-324)
  IPR029033 Histidine phosphatase superfamily [SSF53254] (23-136)
  IPR029033 Histidine phosphatase superfamily [SSF53254] (193-322)
  IPR033379 Histidine acid phosphatase active site [PS00616] (194-208)
  IPR050645 Histidine Acid Phosphatase [PTHR11567] (185-309)

Foldseek 3Di:
DDQDQQQRPPPDDDPNDRSNLVNLLQQALVVLVCVVANDDAAAWCHVLSVCSLQQLNCVLPVDDTQEAFKKKKWWWKFALVGIWIWIWIDRFLVDQATHTSRVSGPQFDDDPSTGHPVSSVVSSVSSHPPDVVVVVVPPDPPPPPPPPPPPPVVPDDDDDDDDPPVPDPPPPPPPPPPPPPPRDRDPPPDDMATADMDMDTHFFDAAAQDDDPPHPDDQVVDVQGHGAADPRRLVSLLSSLLNVQCVDCPPRVNDDLADDQVSDAAEYEPDRRGVSSSQSSVCSRFAPDPPDDDPPQHDPDPPTDPRDGDDDYHYDHPVPNSSD

Secondary structure (DSSP, 8-state):
----TTT-TTPPPBTTB-HHHHHHHHHTHHHHHHHHHS----SSSHHHHHHHHTT-HHHH-SSSSPPTT-EEEEEEEEETTEEEEEEEEE-STT-SS-EE-GGGSTT--EETTEEEHHHHHHHHGGG--S-HHHHHHTS-TT-------------S---------TT---TT-----------PPPPTTPPPEEEEEEEEE----B--SS--TT-S--GGGSTT-TTPBPHHHHHHHHHHHHHHIIIIIIIS-SS-SS--TTT---B--SSHHHHHHHHHHHHHHHTT-TT--BTTTB--STTSPTT------B---TTT-TT-

pLDDT: mean 78.63, std 20.14, range [26.69, 98.62]

Organism: Anisakis simplex (NCBI:txid6269)

Radius of gyration: 21.59 Å; chains: 1; bounding box: 58×47×62 Å